Protein AF-A0A371P7P2-F1 (afdb_monomer_lite)

Secondary structure (DSSP, 8-state):
-HHHHHHHHHHSSHHHHHHHHHHHHHHHHHHHHHHHHHHHHSS---HHHHHHHHHHHHHHHHHHHHHHHHTSHHHHHHSHHHHHHHHHHHHHHHHH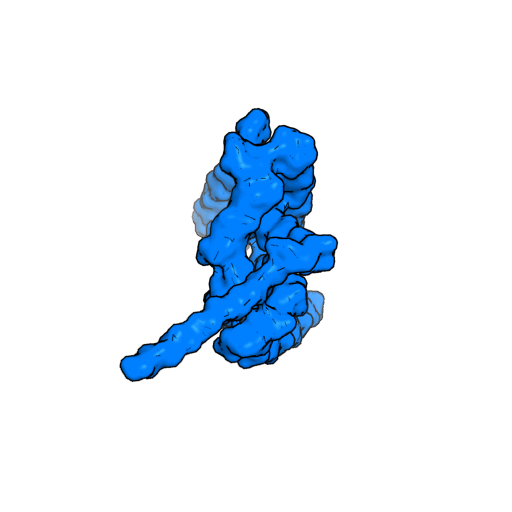HHHHHHHHHHTTS-HHHHHHHHHHHHHHHHHHHHHHHHHHHHHHTTTTSTTS--TT--TT-THHHHHHHHHHHHHHHHHHHHHHTTS---HHHHHHHHHHHHHHHHHHHHHHHHHHHHH-GGGSPPPPP-----

Radius of gyration: 20.08 Å; chains: 1; bounding box: 63×40×50 Å

Foldseek 3Di:
DVLLLVVCVVQVQLVNLLVLLVVLLVLLCVLLVVLQVLQVVDPDHDVVLNVVSVVSVVVSVVSVVVSVQSVDVVSSLVPVLVSLVSSLVSLVSSLCSLLSVQCSVPVPADPVSVVVSVVLSVVLVVLLVVLLVQLVVCVVVVLCPPPHVHSLDCPPVPVNVVVLVVVLVVVVVVQVVCVVVVSDHCVSVSVSSSVSNVSSSCSNSSVVLSVCVVPDVVSRDDDPPPPPPD

Sequence (230 aa):
MQKIKDLGWARLSPDGMSAFLIVAFIYSSFMNLIPFFSDRSHEVQIVWISVIINIFFGLWVIQGAFVLFFLSLNRAFHYQRLQAVVTNFVFIKLTLDGYLLYLVDVKEKRSVLLLLGLASLVLGIVYLLWSLRRAQINIAKGEARREGRGILYAGNFKMWIIIPVLFIITLFITAIICTFTGVGNIWLLLLIAPLQWILGYVYPEYYFFAYCKWMNPSFIYERPKVKKKG

Structure (mmCIF, N/CA/C/O backbone):
data_AF-A0A371P7P2-F1
#
_entry.id   AF-A0A371P7P2-F1
#
loop_
_atom_site.group_PDB
_atom_site.id
_atom_site.type_symbol
_atom_site.label_atom_id
_atom_site.label_alt_id
_atom_site.label_comp_id
_atom_site.label_asym_id
_atom_site.label_entity_id
_atom_site.label_seq_id
_atom_site.pdbx_PDB_ins_code
_atom_site.Cartn_x
_atom_site.Cartn_y
_atom_site.Cartn_z
_atom_site.occupancy
_atom_site.B_iso_or_equiv
_atom_site.auth_seq_id
_atom_site.auth_comp_id
_atom_site.auth_asym_id
_atom_site.auth_atom_id
_atom_site.pdbx_PDB_model_num
ATOM 1 N N . MET A 1 1 ? -8.721 10.258 22.037 1.00 57.56 1 MET A N 1
ATOM 2 C CA . MET A 1 1 ? -9.104 9.007 21.348 1.00 57.56 1 MET A CA 1
ATOM 3 C C . MET A 1 1 ? -10.564 8.976 20.889 1.00 57.56 1 MET A C 1
ATOM 5 O O . MET A 1 1 ? -10.856 8.226 19.972 1.00 57.56 1 MET A O 1
ATOM 9 N N . GLN A 1 2 ? -11.479 9.781 21.447 1.00 57.72 2 GLN A N 1
ATOM 10 C CA . GLN A 1 2 ? -12.887 9.790 21.013 1.00 57.72 2 GLN A CA 1
ATOM 11 C C . GLN A 1 2 ? -13.090 10.143 19.533 1.00 57.72 2 GLN A C 1
ATOM 13 O O . GLN A 1 2 ? -13.879 9.484 18.884 1.00 57.72 2 GLN A O 1
ATOM 18 N N . LYS A 1 3 ? -12.310 11.064 18.951 1.00 59.44 3 LYS A N 1
ATOM 19 C CA . LYS A 1 3 ? -12.427 11.387 17.517 1.00 59.44 3 LYS A CA 1
ATOM 20 C C . LYS A 1 3 ? -12.011 10.223 16.606 1.00 59.44 3 LYS A C 1
ATOM 22 O O . LYS A 1 3 ? -12.603 10.031 15.556 1.00 59.44 3 LYS A O 1
ATOM 27 N N . ILE A 1 4 ? -11.035 9.411 17.036 1.00 58.16 4 ILE A N 1
ATOM 28 C CA . ILE A 1 4 ? -10.663 8.144 16.373 1.00 58.16 4 ILE A CA 1
ATOM 29 C C . ILE A 1 4 ? -11.799 7.135 16.503 1.00 58.16 4 ILE A C 1
ATOM 31 O O . ILE A 1 4 ? -12.052 6.377 15.578 1.00 58.16 4 ILE A O 1
ATOM 35 N N . LYS A 1 5 ? -12.478 7.116 17.655 1.00 58.00 5 LYS A N 1
ATOM 36 C CA . LYS A 1 5 ? -13.670 6.296 17.845 1.00 58.00 5 LYS A CA 1
ATOM 37 C C . LYS A 1 5 ? -14.761 6.754 16.876 1.00 58.00 5 LYS A C 1
ATOM 39 O O . LYS A 1 5 ? -15.218 5.928 16.113 1.00 58.00 5 LYS A O 1
ATOM 44 N N . ASP A 1 6 ? -15.068 8.042 16.784 1.00 63.56 6 ASP A N 1
ATOM 45 C CA . ASP A 1 6 ? -16.107 8.573 15.889 1.00 63.56 6 ASP A CA 1
ATOM 46 C C . ASP A 1 6 ? -15.781 8.348 14.391 1.00 63.56 6 ASP A C 1
ATOM 48 O O . ASP A 1 6 ? -16.618 7.863 13.631 1.00 63.56 6 ASP A O 1
ATOM 52 N N . LEU A 1 7 ? -14.538 8.608 13.960 1.00 60.41 7 LEU A N 1
ATOM 53 C CA . LEU A 1 7 ? -14.055 8.287 12.602 1.00 60.41 7 LEU A CA 1
ATOM 54 C C . LEU A 1 7 ? -14.033 6.780 12.342 1.00 60.41 7 LEU A C 1
ATOM 56 O O . LEU A 1 7 ? -14.433 6.311 11.275 1.00 60.41 7 LEU A O 1
ATOM 60 N N . GLY A 1 8 ? -13.583 6.016 13.332 1.00 58.19 8 GLY A N 1
ATOM 61 C CA . GLY A 1 8 ? -13.566 4.567 13.294 1.00 58.19 8 GLY A CA 1
ATOM 62 C C . GLY A 1 8 ? -14.970 3.979 13.234 1.00 58.19 8 GLY A C 1
ATOM 63 O O . GLY A 1 8 ? -15.148 2.948 12.600 1.00 58.19 8 GLY A O 1
ATOM 64 N N . TRP A 1 9 ? -15.966 4.640 13.825 1.00 59.62 9 TRP A N 1
ATOM 65 C CA . TRP A 1 9 ? -17.374 4.249 13.767 1.00 59.62 9 TRP A CA 1
ATOM 66 C C . TRP A 1 9 ? -17.945 4.430 12.361 1.00 59.62 9 TRP A C 1
ATOM 68 O O . TRP A 1 9 ? -18.740 3.603 11.925 1.00 59.62 9 TRP A O 1
ATOM 78 N N . ALA A 1 10 ? -17.502 5.458 11.633 1.00 65.94 10 ALA A N 1
ATOM 79 C CA . ALA A 1 10 ? -17.953 5.718 10.270 1.00 65.94 10 ALA A CA 1
ATOM 80 C C . ALA A 1 10 ? -17.220 4.878 9.208 1.00 65.94 10 ALA A C 1
ATOM 82 O O . ALA A 1 10 ? -17.858 4.362 8.297 1.00 65.94 10 ALA A O 1
ATOM 83 N N . ARG A 1 11 ? -15.886 4.748 9.294 1.00 67.31 11 ARG A N 1
ATOM 84 C CA . ARG A 1 11 ? -15.056 4.174 8.209 1.00 67.31 11 ARG A CA 1
ATOM 85 C C . ARG A 1 11 ? -14.351 2.865 8.557 1.00 67.31 11 ARG A C 1
ATOM 87 O O . ARG A 1 11 ? -14.112 2.057 7.671 1.00 67.31 11 ARG A O 1
ATOM 94 N N . LEU A 1 12 ? -14.020 2.645 9.830 1.00 74.19 12 LEU A N 1
ATOM 95 C CA . LEU A 1 12 ? -13.273 1.463 10.297 1.00 74.19 12 LEU A CA 1
ATOM 96 C C . LEU A 1 12 ? -14.156 0.519 11.132 1.00 74.19 12 LEU A C 1
ATOM 98 O O . LEU A 1 12 ? -13.673 -0.292 11.932 1.00 74.19 12 LEU A O 1
ATOM 102 N N . SER A 1 13 ? -15.474 0.610 10.951 1.00 83.88 13 SER A N 1
ATOM 103 C CA . SER A 1 13 ? -16.413 -0.365 11.492 1.00 83.88 13 SER A CA 1
ATOM 104 C C . SER A 1 13 ? -16.082 -1.752 10.917 1.00 83.88 13 SER A C 1
ATOM 106 O O . SER A 1 13 ? -15.405 -1.848 9.891 1.00 83.88 13 SER A O 1
ATOM 108 N N . PRO A 1 14 ? -16.505 -2.855 11.558 1.00 83.94 14 PRO A N 1
ATOM 109 C CA . PRO A 1 14 ? -16.257 -4.194 11.017 1.00 83.94 14 PRO A CA 1
ATOM 110 C C . PRO A 1 14 ? -16.741 -4.350 9.567 1.00 83.94 14 PRO A C 1
ATOM 112 O O . PRO A 1 14 ? -16.080 -5.000 8.768 1.00 83.94 14 PRO A O 1
ATOM 115 N N . ASP A 1 15 ? -17.838 -3.684 9.208 1.00 86.81 15 ASP A N 1
ATOM 116 C CA . ASP A 1 15 ? -18.338 -3.627 7.834 1.00 86.81 15 ASP A CA 1
ATOM 117 C C . ASP A 1 15 ? -17.421 -2.801 6.911 1.00 86.81 15 ASP A C 1
ATOM 119 O O . ASP A 1 15 ? -16.965 -3.287 5.878 1.00 86.81 15 ASP A O 1
ATOM 123 N N . GLY A 1 16 ? -17.029 -1.592 7.333 1.00 88.00 16 GLY A N 1
ATOM 124 C CA . GLY A 1 16 ? -16.112 -0.739 6.569 1.00 88.00 16 GLY A CA 1
ATOM 125 C C . GLY A 1 16 ? -14.736 -1.374 6.331 1.00 88.00 16 GLY A C 1
ATOM 126 O O . GLY A 1 16 ? -14.185 -1.273 5.236 1.00 88.00 16 GLY A O 1
ATOM 127 N N . MET A 1 17 ? -14.199 -2.104 7.314 1.00 90.69 17 MET A N 1
ATOM 128 C CA . MET A 1 17 ? -12.959 -2.872 7.148 1.00 90.69 17 MET A CA 1
ATOM 129 C C . MET A 1 17 ? -13.134 -4.041 6.171 1.00 90.69 17 MET A C 1
ATOM 131 O O . MET A 1 17 ? -12.238 -4.288 5.369 1.00 90.69 17 MET A O 1
ATOM 135 N N . SER A 1 18 ? -14.274 -4.743 6.188 1.00 92.81 18 SER A N 1
ATOM 136 C CA . SER A 1 18 ? -14.570 -5.780 5.188 1.00 92.81 18 SER A CA 1
ATOM 137 C C . SER A 1 18 ? -14.654 -5.183 3.784 1.00 92.81 18 SER A C 1
ATOM 139 O O . SER A 1 18 ? -14.047 -5.719 2.860 1.00 92.81 18 SER A O 1
ATOM 141 N N . ALA A 1 19 ? -15.331 -4.043 3.629 1.00 92.38 19 ALA A N 1
ATOM 142 C CA . ALA A 1 19 ? -15.405 -3.327 2.360 1.00 92.38 19 ALA A CA 1
ATOM 143 C C . ALA A 1 19 ? -14.013 -2.902 1.862 1.00 92.38 19 ALA A C 1
ATOM 145 O O . ALA A 1 19 ? -13.676 -3.135 0.702 1.00 92.38 19 ALA A O 1
ATOM 146 N N . PHE A 1 20 ? -13.168 -2.360 2.747 1.00 93.69 20 PHE A N 1
ATOM 147 C CA . PHE A 1 20 ? -11.778 -2.038 2.419 1.00 93.69 20 PHE A CA 1
ATOM 148 C C . PHE A 1 20 ? -10.998 -3.274 1.957 1.00 93.69 20 PHE A C 1
ATOM 150 O O . PHE A 1 20 ? -10.316 -3.202 0.939 1.00 93.69 20 PHE A O 1
ATOM 157 N N . LEU A 1 21 ? -11.114 -4.411 2.655 1.00 95.38 21 LEU A N 1
ATOM 158 C CA . LEU A 1 21 ? -10.439 -5.655 2.267 1.00 95.38 21 LEU A CA 1
ATOM 159 C C . LEU A 1 21 ? -10.848 -6.115 0.860 1.00 95.38 21 LEU A C 1
ATOM 161 O O . LEU A 1 21 ? -9.984 -6.545 0.097 1.00 95.38 21 LEU A O 1
ATOM 165 N N . ILE A 1 22 ? -12.128 -5.987 0.499 1.00 96.31 22 ILE A N 1
ATOM 166 C CA . ILE A 1 22 ? -12.637 -6.323 -0.841 1.00 96.31 22 ILE A CA 1
ATOM 167 C C . ILE A 1 22 ? -12.032 -5.395 -1.899 1.00 96.31 22 ILE A C 1
ATOM 169 O O . ILE A 1 22 ? -11.484 -5.869 -2.892 1.00 96.31 22 ILE A O 1
ATOM 173 N N . VAL A 1 23 ? -12.089 -4.077 -1.685 1.00 95.56 23 VAL A N 1
ATOM 174 C CA . VAL A 1 23 ? -11.541 -3.089 -2.634 1.00 95.56 23 VAL A CA 1
ATOM 175 C C . VAL A 1 23 ? -10.032 -3.271 -2.796 1.00 95.56 23 VAL A C 1
ATOM 177 O O . VAL A 1 23 ? -9.524 -3.308 -3.918 1.00 95.56 23 VAL A O 1
ATOM 180 N N . ALA A 1 24 ? -9.317 -3.457 -1.686 1.00 95.81 24 ALA A N 1
ATOM 181 C CA . ALA A 1 24 ? -7.890 -3.743 -1.688 1.00 95.81 24 ALA A CA 1
ATOM 182 C C . ALA A 1 24 ? -7.580 -5.049 -2.428 1.00 95.81 24 ALA A C 1
ATOM 184 O O . ALA A 1 24 ? -6.583 -5.118 -3.136 1.00 95.81 24 ALA A O 1
ATOM 185 N N . PHE A 1 25 ? -8.426 -6.076 -2.311 1.00 97.38 25 PHE A N 1
ATOM 186 C CA . PHE A 1 25 ? -8.253 -7.337 -3.032 1.00 97.38 25 PHE A CA 1
ATOM 187 C C . PHE A 1 25 ? -8.461 -7.191 -4.537 1.00 97.38 25 PHE A C 1
ATOM 189 O O . PHE A 1 25 ? -7.667 -7.733 -5.304 1.00 97.38 25 PHE A O 1
ATOM 196 N N . ILE A 1 26 ? -9.458 -6.419 -4.975 1.00 96.94 26 ILE A N 1
ATOM 197 C CA . ILE A 1 26 ? -9.664 -6.122 -6.401 1.00 96.94 26 ILE A CA 1
ATOM 198 C C . ILE A 1 26 ? -8.430 -5.419 -6.969 1.00 96.94 26 ILE A C 1
ATOM 200 O O . ILE A 1 26 ? -7.845 -5.908 -7.932 1.00 96.94 26 ILE A O 1
ATOM 204 N N . TYR A 1 27 ? -7.978 -4.331 -6.337 1.00 94.75 27 TYR A N 1
ATOM 205 C CA . TYR A 1 27 ? -6.762 -3.628 -6.759 1.00 94.75 27 TYR A CA 1
ATOM 206 C C . TYR A 1 27 ? -5.542 -4.562 -6.771 1.00 94.75 27 TYR A C 1
ATOM 208 O O . TYR A 1 27 ? -4.808 -4.634 -7.757 1.00 94.75 27 TYR A O 1
ATOM 216 N N . SER A 1 28 ? -5.353 -5.323 -5.691 1.00 96.31 28 SER A N 1
ATOM 217 C CA . SER A 1 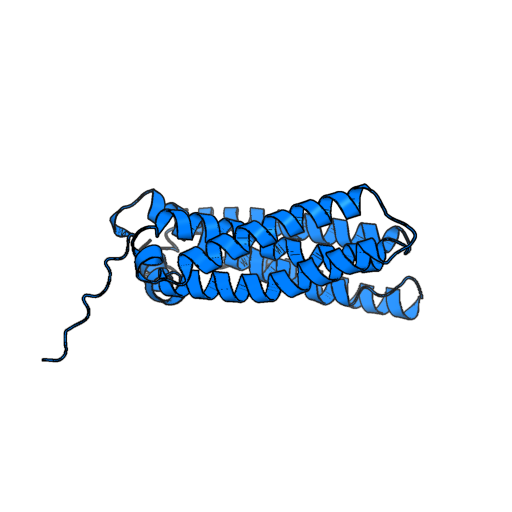28 ? -4.232 -6.249 -5.536 1.00 96.31 28 SER A CA 1
ATOM 218 C C . SER A 1 28 ? -4.243 -7.354 -6.593 1.00 96.31 28 SER A C 1
ATOM 220 O O . SER A 1 28 ? -3.177 -7.771 -7.035 1.00 96.31 28 SER A O 1
ATOM 222 N N . SER A 1 29 ? -5.421 -7.777 -7.061 1.00 96.25 29 SER A N 1
ATOM 223 C CA . SER A 1 29 ? -5.559 -8.773 -8.127 1.00 96.25 29 SER A CA 1
ATOM 224 C C . SER A 1 29 ? -4.938 -8.283 -9.431 1.00 96.25 29 SER A C 1
ATOM 226 O O . SER A 1 29 ? -4.136 -9.003 -10.017 1.00 96.25 29 SER A O 1
ATOM 228 N N . PHE A 1 30 ? -5.204 -7.042 -9.850 1.00 94.25 30 PHE A N 1
ATOM 229 C CA . PHE A 1 30 ? -4.550 -6.472 -11.036 1.00 94.25 30 PHE A CA 1
ATOM 230 C C . PHE A 1 30 ? -3.032 -6.383 -10.854 1.00 94.25 30 PHE A C 1
ATOM 232 O O . PHE A 1 30 ? -2.271 -6.804 -11.724 1.00 94.25 30 PHE A O 1
ATOM 239 N N . MET A 1 31 ? -2.595 -5.897 -9.693 1.00 95.12 31 MET A N 1
ATOM 240 C CA . MET A 1 31 ? -1.179 -5.653 -9.412 1.00 95.12 31 MET A CA 1
ATOM 241 C C . MET A 1 31 ? -0.362 -6.920 -9.131 1.00 95.12 31 MET A C 1
ATOM 243 O O . MET A 1 31 ? 0.859 -6.854 -9.151 1.00 95.12 31 MET A O 1
ATOM 247 N N . ASN A 1 32 ? -0.997 -8.069 -8.882 1.00 95.56 32 ASN A N 1
ATOM 248 C CA . ASN A 1 32 ? -0.307 -9.343 -8.649 1.00 95.56 32 ASN A CA 1
ATOM 249 C C . ASN A 1 32 ? -0.461 -10.315 -9.823 1.00 95.56 32 ASN A C 1
ATOM 251 O O . ASN A 1 32 ? 0.517 -10.955 -10.198 1.00 95.56 32 ASN A O 1
ATOM 255 N N . LEU A 1 33 ? -1.646 -10.412 -10.439 1.00 95.88 33 LEU A N 1
ATOM 256 C CA . LEU A 1 33 ? -1.874 -11.343 -11.549 1.00 95.88 33 LEU A CA 1
ATOM 257 C C . LEU A 1 33 ? -1.089 -10.940 -12.795 1.00 95.88 33 LEU A C 1
ATOM 259 O O . LEU A 1 33 ? -0.434 -11.793 -13.391 1.00 95.88 33 LEU A O 1
ATOM 263 N N . ILE A 1 34 ? -1.109 -9.654 -13.167 1.00 94.56 34 ILE A N 1
ATOM 264 C CA . ILE A 1 34 ? -0.403 -9.184 -14.367 1.00 94.56 34 ILE A CA 1
ATOM 265 C C . ILE A 1 34 ? 1.104 -9.464 -14.241 1.00 94.56 34 ILE A C 1
ATOM 267 O O . ILE A 1 34 ? 1.638 -10.138 -15.123 1.00 94.56 34 ILE A O 1
ATOM 271 N N . PRO A 1 35 ? 1.797 -9.073 -13.149 1.00 93.88 35 PRO A N 1
ATOM 272 C CA . PRO A 1 35 ? 3.221 -9.382 -13.002 1.00 93.88 35 PRO A CA 1
ATOM 273 C C . PRO A 1 35 ? 3.507 -10.882 -12.911 1.00 93.88 35 PRO A C 1
ATOM 275 O O . PRO A 1 35 ? 4.496 -11.340 -13.471 1.00 93.88 35 PRO A O 1
ATOM 278 N N . PHE A 1 36 ? 2.643 -11.663 -12.256 1.00 94.69 36 PHE A N 1
ATOM 279 C CA . PHE A 1 36 ? 2.827 -13.108 -12.096 1.00 94.69 36 PHE A CA 1
ATOM 280 C C . PHE A 1 36 ? 2.785 -13.879 -13.418 1.00 94.69 36 PHE A C 1
ATOM 282 O O . PHE A 1 36 ? 3.605 -14.779 -13.630 1.00 94.69 36 PHE A O 1
ATOM 289 N N . PHE A 1 37 ? 1.838 -13.546 -14.299 1.00 94.19 37 PHE A N 1
ATOM 290 C CA . PHE A 1 37 ? 1.755 -14.156 -15.626 1.00 94.19 37 PHE A CA 1
ATOM 291 C C . PHE A 1 37 ? 2.801 -13.580 -16.576 1.00 94.19 37 PHE A C 1
ATOM 293 O O . PHE A 1 37 ? 3.440 -14.345 -17.295 1.00 94.19 37 PHE A O 1
ATOM 300 N N . SER A 1 38 ? 3.029 -12.265 -16.523 1.00 91.00 38 SER A N 1
ATOM 301 C CA . SER A 1 38 ? 4.052 -11.607 -17.334 1.00 91.00 38 SER A CA 1
ATOM 302 C C . SER A 1 38 ? 5.441 -12.163 -17.030 1.00 91.00 38 SER A C 1
ATOM 304 O O . SER A 1 38 ? 6.190 -12.460 -17.947 1.00 91.00 38 SER A O 1
ATOM 306 N N . ASP A 1 39 ? 5.811 -12.386 -15.769 1.00 90.44 39 ASP A N 1
ATOM 307 C CA . ASP A 1 39 ? 7.142 -12.914 -15.451 1.00 90.44 39 ASP A CA 1
ATOM 308 C C . ASP A 1 39 ? 7.392 -14.320 -16.025 1.00 90.44 39 ASP A C 1
ATOM 310 O O . ASP A 1 39 ? 8.501 -14.622 -16.457 1.00 90.44 39 ASP A O 1
ATOM 314 N N . ARG A 1 40 ? 6.346 -15.153 -16.109 1.00 88.50 40 ARG A N 1
ATOM 315 C CA . ARG A 1 40 ? 6.419 -16.514 -16.669 1.00 88.50 40 ARG A CA 1
ATOM 316 C C . ARG A 1 40 ? 6.424 -16.563 -18.190 1.00 88.50 40 ARG A C 1
ATOM 318 O O . ARG A 1 40 ? 6.873 -17.560 -18.741 1.00 88.50 40 ARG A O 1
ATOM 325 N N . SER A 1 41 ? 5.899 -15.536 -18.853 1.00 86.56 41 SER A N 1
ATOM 326 C CA . SER A 1 41 ? 5.853 -15.483 -20.315 1.00 86.56 41 SER A CA 1
ATOM 327 C C . SER A 1 41 ? 7.143 -14.955 -20.946 1.00 86.56 41 SER A C 1
ATOM 329 O O . SER A 1 41 ? 7.281 -15.038 -22.160 1.00 86.56 41 SER A O 1
ATOM 331 N N . HIS A 1 42 ? 8.058 -14.381 -20.158 1.00 78.62 42 HIS A N 1
ATOM 332 C CA . HIS A 1 42 ? 9.336 -13.871 -20.660 1.00 78.62 42 HIS A CA 1
ATOM 333 C C . HIS A 1 42 ? 10.403 -14.969 -20.667 1.00 78.62 42 HIS A C 1
ATOM 335 O O . HIS A 1 42 ? 10.479 -15.780 -19.743 1.00 78.62 42 HIS A O 1
ATOM 341 N N . GLU A 1 43 ? 11.264 -14.945 -21.684 1.00 72.50 43 GLU A N 1
ATOM 342 C CA . GLU A 1 43 ? 12.387 -15.881 -21.824 1.00 72.50 43 GLU A CA 1
ATOM 343 C C . GLU A 1 43 ? 13.475 -15.647 -20.764 1.00 72.50 43 GLU A C 1
ATOM 345 O O . GLU A 1 43 ? 14.134 -16.592 -20.329 1.00 72.50 43 GLU A O 1
ATOM 350 N N . VAL A 1 44 ? 13.639 -14.399 -20.304 1.00 74.19 44 VAL A N 1
ATOM 351 C CA . VAL A 1 44 ? 14.620 -14.025 -19.281 1.00 74.19 44 VAL A CA 1
ATOM 352 C C . VAL A 1 44 ? 13.924 -13.764 -17.943 1.00 74.19 44 VAL A C 1
ATOM 354 O O . VAL A 1 44 ? 13.113 -12.846 -17.773 1.00 74.19 44 VAL A O 1
ATOM 357 N N . GLN A 1 45 ? 14.279 -14.577 -16.948 1.00 82.19 45 GLN A N 1
ATOM 358 C CA . GLN A 1 45 ? 13.812 -14.435 -15.572 1.00 82.19 45 GLN A CA 1
ATOM 359 C C . GLN A 1 45 ? 14.932 -13.892 -14.691 1.00 82.19 45 GLN A C 1
ATOM 361 O O . GLN A 1 45 ? 15.995 -14.496 -14.543 1.00 82.19 45 GLN A O 1
ATOM 366 N N . ILE A 1 46 ? 14.677 -12.744 -14.065 1.00 88.81 46 ILE A N 1
ATOM 367 C CA . ILE A 1 46 ? 15.566 -12.207 -13.041 1.00 88.81 46 ILE A CA 1
ATOM 368 C C . ILE A 1 46 ? 15.153 -12.824 -11.709 1.00 88.81 46 ILE A C 1
ATOM 370 O O . ILE A 1 46 ? 14.147 -12.427 -11.124 1.00 88.81 46 ILE A O 1
ATOM 374 N N . VAL A 1 47 ? 15.958 -13.774 -11.223 1.00 91.44 47 VAL A N 1
ATOM 375 C CA . VAL A 1 47 ? 15.641 -14.651 -10.078 1.00 91.44 47 VAL A CA 1
ATOM 376 C C . VAL A 1 47 ? 15.053 -13.894 -8.885 1.00 91.44 47 VAL A C 1
ATOM 378 O O . VAL A 1 47 ? 14.022 -14.293 -8.347 1.00 91.44 47 VAL A O 1
ATOM 381 N N . TRP A 1 48 ? 15.668 -12.782 -8.471 1.00 92.12 48 TRP A N 1
ATOM 382 C CA . TRP A 1 48 ? 15.204 -12.040 -7.297 1.00 92.12 48 TRP A CA 1
ATOM 383 C C . TRP A 1 48 ? 13.840 -11.359 -7.518 1.00 92.12 48 TRP A C 1
ATOM 385 O O . TRP A 1 48 ? 13.039 -11.304 -6.586 1.00 92.12 48 TRP A O 1
ATOM 395 N N . ILE A 1 49 ? 13.535 -10.902 -8.740 1.00 92.44 49 ILE A N 1
ATOM 396 C CA . ILE A 1 49 ? 12.223 -10.332 -9.094 1.00 92.44 49 ILE A CA 1
ATOM 397 C C . ILE A 1 49 ? 11.166 -11.439 -9.069 1.00 92.44 49 ILE A C 1
ATOM 399 O O . ILE A 1 49 ? 10.128 -11.278 -8.425 1.00 92.44 49 ILE A O 1
ATOM 403 N N . SER A 1 50 ? 11.457 -12.589 -9.682 1.00 93.56 50 SER A N 1
ATOM 404 C CA . SER A 1 50 ? 10.557 -13.748 -9.708 1.00 93.56 50 SER A CA 1
ATOM 405 C C . SER A 1 50 ? 10.233 -14.266 -8.302 1.00 93.56 50 SER A C 1
ATOM 407 O O . SER A 1 50 ? 9.082 -14.594 -8.001 1.00 93.56 50 SER A O 1
ATOM 409 N N . VAL A 1 51 ? 11.218 -14.293 -7.395 1.00 95.44 51 VAL A N 1
ATOM 410 C CA . VAL A 1 51 ?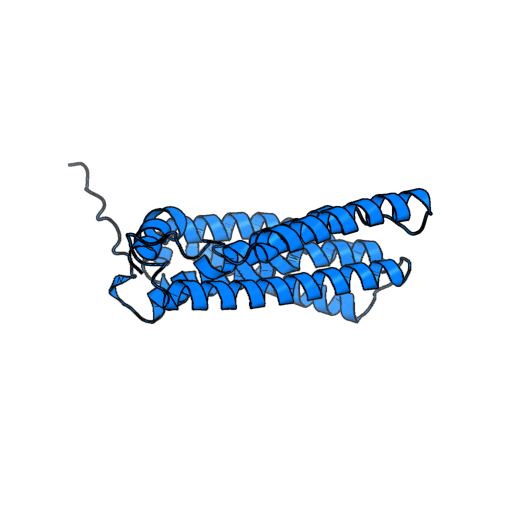 11.005 -14.658 -5.983 1.00 95.44 51 VAL A CA 1
ATOM 411 C C . VAL A 1 51 ? 10.051 -13.678 -5.298 1.00 95.44 51 VAL A C 1
ATOM 413 O O . VAL A 1 51 ? 9.093 -14.116 -4.660 1.00 95.44 51 VAL A O 1
ATOM 416 N N . ILE A 1 52 ? 10.263 -12.367 -5.455 1.00 94.88 52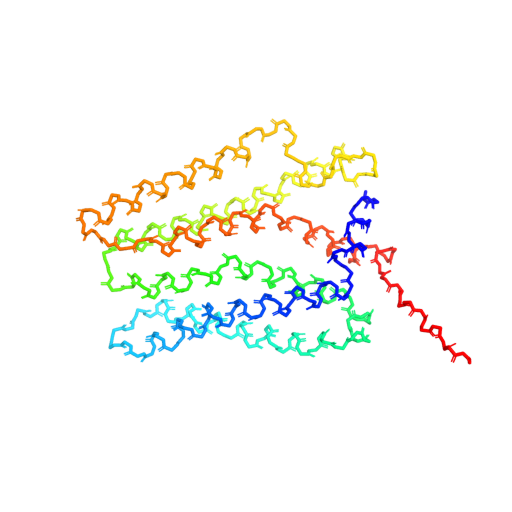 ILE A N 1
ATOM 417 C CA . ILE A 1 52 ? 9.384 -11.344 -4.866 1.00 94.88 52 ILE A CA 1
ATOM 418 C C . ILE A 1 52 ? 7.954 -11.489 -5.396 1.00 94.88 52 ILE A C 1
ATOM 420 O O . ILE A 1 52 ? 7.012 -11.492 -4.605 1.00 94.88 52 ILE A O 1
ATOM 424 N N . ILE A 1 53 ? 7.781 -11.669 -6.707 1.00 95.31 53 ILE A N 1
ATOM 425 C CA . ILE A 1 53 ? 6.464 -11.859 -7.331 1.00 95.31 53 ILE A CA 1
ATOM 426 C C . ILE A 1 53 ? 5.751 -13.082 -6.749 1.00 95.31 53 ILE A C 1
ATOM 428 O O . ILE A 1 53 ? 4.578 -12.991 -6.397 1.00 95.31 53 ILE A O 1
ATOM 432 N N . ASN A 1 54 ? 6.444 -14.213 -6.591 1.00 95.94 54 ASN A N 1
ATOM 433 C CA . ASN A 1 54 ? 5.847 -15.420 -6.015 1.00 95.94 54 ASN A CA 1
ATOM 434 C C . ASN A 1 54 ? 5.455 -15.233 -4.540 1.00 95.94 54 ASN A C 1
ATOM 436 O O . ASN A 1 54 ? 4.386 -15.691 -4.134 1.00 95.94 54 ASN A O 1
ATOM 440 N N . ILE A 1 55 ? 6.271 -14.527 -3.746 1.00 97.12 55 ILE A N 1
ATOM 441 C CA . ILE A 1 55 ? 5.927 -14.179 -2.358 1.00 97.12 55 ILE A CA 1
ATOM 442 C C . ILE A 1 55 ? 4.653 -13.332 -2.332 1.00 97.12 55 ILE A C 1
ATOM 444 O O . ILE A 1 55 ? 3.709 -13.649 -1.610 1.00 97.12 55 ILE A O 1
ATOM 448 N N . PHE A 1 56 ? 4.599 -12.276 -3.141 1.00 97.12 56 PHE A N 1
ATOM 449 C CA . PHE A 1 56 ? 3.456 -11.369 -3.197 1.00 97.12 56 PHE A CA 1
ATOM 450 C C . PHE A 1 56 ? 2.183 -12.044 -3.715 1.00 97.12 56 PHE A C 1
ATOM 452 O O . PHE A 1 56 ? 1.104 -11.814 -3.164 1.00 97.12 56 PHE A O 1
ATOM 459 N N . PHE A 1 57 ? 2.315 -12.949 -4.683 1.00 96.56 57 PHE A N 1
ATOM 460 C CA . PHE A 1 57 ? 1.224 -13.799 -5.141 1.00 96.56 57 PHE A CA 1
ATOM 461 C C . PHE A 1 57 ? 0.716 -14.721 -4.022 1.00 96.56 57 PHE A C 1
ATOM 463 O O . PHE A 1 57 ? -0.488 -14.798 -3.789 1.00 96.56 57 PHE A O 1
ATOM 470 N N . GLY A 1 58 ? 1.612 -15.353 -3.255 1.00 97.50 58 GLY A N 1
ATOM 471 C CA . GLY A 1 58 ? 1.236 -16.133 -2.071 1.00 97.50 58 GLY A CA 1
ATOM 472 C C . GLY A 1 58 ? 0.495 -15.291 -1.025 1.00 97.50 58 GLY A C 1
ATOM 473 O O . GLY A 1 58 ? -0.549 -15.700 -0.514 1.00 97.50 58 GLY A O 1
ATOM 474 N N . LEU A 1 59 ? 0.971 -14.070 -0.763 1.00 97.44 59 LEU A N 1
ATOM 475 C CA . LEU A 1 59 ? 0.286 -13.115 0.113 1.00 97.44 59 LEU A CA 1
ATOM 476 C C . LEU A 1 59 ? -1.083 -12.690 -0.435 1.00 97.44 59 LEU A C 1
ATOM 478 O O . LEU A 1 59 ? -2.008 -12.488 0.350 1.00 97.44 59 LEU A O 1
ATOM 482 N N . TRP A 1 60 ? -1.237 -12.561 -1.754 1.00 97.62 60 TRP A N 1
ATOM 483 C CA . TRP A 1 60 ? -2.521 -12.281 -2.402 1.00 97.62 60 TRP A CA 1
ATOM 484 C C . TRP A 1 60 ? -3.516 -13.438 -2.221 1.00 97.62 60 TRP A C 1
ATOM 486 O O . TRP A 1 60 ? -4.673 -13.187 -1.883 1.00 97.62 60 TRP A O 1
ATOM 496 N N . VAL A 1 61 ? -3.074 -14.697 -2.332 1.00 97.81 61 VAL A N 1
ATOM 497 C CA . VAL A 1 61 ? -3.918 -15.875 -2.039 1.00 97.81 61 VAL A CA 1
ATOM 498 C C . VAL A 1 61 ? -4.388 -15.859 -0.581 1.00 97.81 61 VAL A C 1
ATOM 500 O O . VAL A 1 61 ? -5.578 -16.024 -0.307 1.00 97.81 61 VAL A O 1
ATOM 503 N N . ILE A 1 62 ? -3.476 -15.591 0.360 1.00 97.62 62 ILE A N 1
ATOM 504 C CA . ILE A 1 62 ? -3.806 -15.472 1.790 1.00 97.62 62 ILE A CA 1
ATOM 505 C C . ILE A 1 62 ? -4.797 -14.323 2.028 1.00 97.62 62 ILE A C 1
ATOM 507 O O . ILE A 1 62 ? -5.781 -14.487 2.752 1.00 97.62 62 ILE A O 1
ATOM 511 N N . GLN A 1 63 ? -4.583 -13.167 1.393 1.00 97.56 63 GLN A N 1
ATOM 512 C CA . GLN A 1 63 ? -5.509 -12.036 1.446 1.00 97.56 63 GLN A CA 1
ATOM 513 C C . GLN A 1 63 ? -6.899 -12.428 0.930 1.00 97.56 63 GLN A C 1
ATOM 515 O O . GLN A 1 63 ? -7.891 -12.104 1.581 1.00 97.56 63 GLN A O 1
ATOM 520 N N . GLY A 1 64 ? -6.986 -13.160 -0.184 1.00 97.44 64 GLY A N 1
ATOM 521 C CA . GLY A 1 64 ? -8.247 -13.667 -0.731 1.00 97.44 64 GLY A CA 1
ATOM 522 C C . GLY A 1 64 ? -8.997 -14.567 0.253 1.00 97.44 64 GLY A C 1
ATOM 523 O O . GLY A 1 64 ? -10.196 -14.385 0.466 1.00 97.44 64 GLY A O 1
ATOM 524 N N . ALA A 1 65 ? -8.291 -15.470 0.939 1.00 97.56 65 ALA A N 1
ATOM 525 C CA . ALA A 1 65 ? -8.888 -16.310 1.979 1.00 97.56 65 ALA A CA 1
ATOM 526 C C . ALA A 1 65 ? -9.487 -15.473 3.126 1.00 97.56 65 ALA A C 1
ATOM 528 O O . ALA A 1 65 ? -10.614 -15.726 3.561 1.00 97.56 65 ALA A O 1
ATOM 529 N N . PHE A 1 66 ? -8.784 -14.430 3.581 1.00 97.56 66 PHE A N 1
ATOM 530 C CA . PHE A 1 66 ? -9.309 -13.525 4.606 1.00 97.56 66 PHE A CA 1
ATOM 531 C C . PHE A 1 66 ? -10.489 -12.682 4.122 1.00 97.56 66 PHE A C 1
ATOM 533 O O . PHE A 1 66 ? -11.430 -12.474 4.887 1.00 97.56 66 PHE A O 1
ATOM 540 N N . VAL A 1 67 ? -10.478 -12.218 2.873 1.00 96.50 67 VAL A N 1
ATOM 541 C CA . VAL A 1 67 ? -11.613 -11.494 2.279 1.00 96.50 67 VAL A CA 1
ATOM 542 C C . VAL A 1 67 ? -12.855 -12.379 2.312 1.00 96.50 67 VAL A C 1
ATOM 544 O O . VAL A 1 67 ? -13.878 -11.975 2.863 1.00 96.50 67 VAL A O 1
ATOM 547 N N . LEU A 1 68 ? -12.750 -13.622 1.831 1.00 96.44 68 LEU A N 1
ATOM 548 C CA . LEU A 1 68 ? -13.852 -14.590 1.865 1.00 96.44 68 LEU A CA 1
ATOM 549 C C . LEU A 1 68 ? -14.321 -14.886 3.296 1.00 96.44 68 LEU A C 1
ATOM 551 O O . LEU A 1 68 ? -15.522 -14.989 3.568 1.00 96.44 68 LEU A O 1
ATOM 555 N N . PHE A 1 69 ? -13.387 -14.977 4.244 1.00 95.62 69 PHE A N 1
ATOM 556 C CA . PHE A 1 69 ? -13.712 -15.148 5.655 1.00 95.62 69 PHE A CA 1
ATOM 557 C C . PHE A 1 69 ? -14.514 -13.953 6.203 1.00 95.62 69 PHE A C 1
ATOM 559 O O . PHE A 1 69 ? -15.572 -14.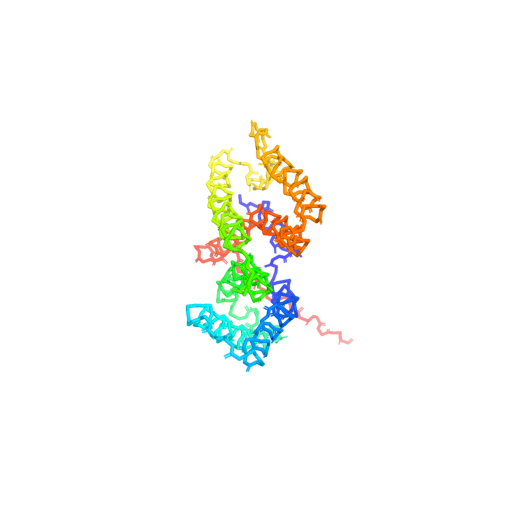147 6.809 1.00 95.62 69 PHE A O 1
ATOM 566 N N . PHE A 1 70 ? -14.092 -12.718 5.932 1.00 95.44 70 PHE A N 1
ATOM 567 C CA . PHE A 1 70 ? -14.711 -11.500 6.468 1.00 95.44 70 PHE A CA 1
ATOM 568 C C . PHE A 1 70 ? -15.899 -10.950 5.662 1.00 95.44 70 PHE A C 1
ATOM 570 O O . PHE A 1 70 ? -16.531 -9.996 6.116 1.00 95.44 70 PHE A O 1
ATOM 577 N N . LEU A 1 71 ? -16.281 -11.576 4.541 1.00 92.50 71 LEU A N 1
ATOM 578 C CA . LEU A 1 71 ? -17.542 -11.275 3.839 1.00 92.50 71 LEU A CA 1
ATOM 579 C C . LEU A 1 71 ? -18.778 -11.482 4.728 1.00 92.50 71 LEU A C 1
ATOM 581 O O . LEU A 1 71 ? -19.784 -10.793 4.587 1.00 92.50 71 LEU A O 1
ATOM 585 N N . SER A 1 72 ? -18.718 -12.432 5.665 1.00 92.44 72 SER A N 1
ATOM 586 C CA . SER A 1 72 ? -19.804 -12.631 6.622 1.00 92.44 72 SER A CA 1
ATOM 587 C C . SER A 1 72 ? -19.721 -11.594 7.738 1.00 92.44 72 SER A C 1
ATOM 589 O O . SER A 1 72 ? -18.813 -11.653 8.570 1.00 92.44 72 SER A O 1
ATOM 591 N N . LEU A 1 73 ? -20.726 -10.716 7.830 1.00 87.06 73 LEU A N 1
ATOM 592 C CA . LEU A 1 73 ? -20.850 -9.747 8.927 1.00 87.06 73 LEU A CA 1
ATOM 593 C C . LEU A 1 73 ? -20.779 -10.419 10.306 1.00 87.06 73 LEU A C 1
ATOM 595 O O . LEU A 1 73 ? -20.163 -9.883 11.220 1.00 87.06 73 LEU A O 1
ATOM 599 N N . ASN A 1 74 ? -21.340 -11.622 10.465 1.00 88.94 74 ASN A N 1
ATOM 600 C CA . ASN A 1 74 ? -21.259 -12.357 11.731 1.00 88.94 74 ASN A CA 1
ATOM 601 C C . ASN A 1 74 ? -19.800 -12.614 12.134 1.00 88.94 74 ASN A C 1
ATOM 603 O O . ASN A 1 74 ? -19.419 -12.358 13.275 1.00 88.94 74 ASN A O 1
ATOM 607 N N . ARG A 1 75 ? -18.977 -13.080 11.186 1.00 91.50 75 ARG A N 1
ATOM 608 C CA . ARG A 1 75 ? -17.554 -13.353 11.420 1.00 91.50 75 ARG A CA 1
ATOM 609 C C . ARG A 1 75 ? -16.758 -12.064 11.593 1.00 91.50 75 ARG A C 1
ATOM 611 O O . ARG A 1 75 ? -15.930 -12.006 12.494 1.00 91.50 75 ARG A O 1
ATOM 618 N N . ALA A 1 76 ? -17.047 -11.024 10.811 1.00 90.50 76 ALA A N 1
ATOM 619 C CA . ALA A 1 76 ? -16.413 -9.713 10.957 1.00 90.50 76 ALA A CA 1
ATOM 620 C C . ALA A 1 76 ? -16.634 -9.128 12.360 1.00 90.50 76 ALA A C 1
ATOM 622 O O . ALA A 1 76 ? -15.679 -8.733 13.025 1.00 90.50 76 ALA A O 1
ATOM 623 N N . PHE A 1 77 ? -17.871 -9.156 12.866 1.00 88.62 77 PHE A N 1
ATOM 624 C CA . PHE A 1 77 ? -18.185 -8.667 14.211 1.00 88.62 77 PHE A CA 1
ATOM 625 C C . PHE A 1 77 ? -17.664 -9.574 15.332 1.00 88.62 77 PHE A C 1
ATOM 627 O O . PHE A 1 77 ? -17.366 -9.063 16.409 1.00 88.62 77 PHE A O 1
ATOM 634 N N . HIS A 1 78 ? -17.528 -10.880 15.110 1.00 90.19 78 HIS A N 1
ATOM 635 C CA . HIS A 1 78 ? -16.974 -11.789 16.116 1.00 90.19 78 HIS A CA 1
ATOM 636 C C . HIS A 1 78 ? -15.439 -11.690 16.199 1.00 90.19 78 HIS A C 1
ATOM 638 O O . HIS A 1 78 ? -14.872 -11.608 17.284 1.00 90.19 78 HIS A O 1
ATOM 644 N N . TYR A 1 79 ? -14.758 -11.607 15.053 1.00 92.88 79 TYR A N 1
ATOM 645 C CA . TYR A 1 79 ? -13.295 -11.614 14.940 1.00 92.88 79 TYR A CA 1
ATOM 646 C C . TYR A 1 79 ? -12.707 -10.227 14.621 1.00 92.88 79 TYR A C 1
ATOM 648 O O . TYR A 1 79 ? -11.714 -10.110 13.903 1.00 92.88 79 TYR A O 1
ATOM 656 N N . GLN A 1 80 ? -13.276 -9.154 15.180 1.00 91.12 80 GLN A N 1
ATOM 657 C CA . GLN A 1 80 ? -12.900 -7.766 14.847 1.00 91.12 80 GLN A CA 1
ATOM 658 C C . GLN A 1 80 ? -11.425 -7.433 15.084 1.00 91.12 80 GLN A C 1
ATOM 660 O O . GLN A 1 80 ? -10.857 -6.610 14.369 1.00 91.12 80 GLN A O 1
ATOM 665 N N . ARG A 1 81 ? -10.806 -8.029 16.111 1.00 90.56 81 ARG A N 1
ATOM 666 C CA . ARG A 1 81 ? -9.382 -7.816 16.413 1.00 90.56 81 ARG A CA 1
ATOM 667 C C . ARG A 1 81 ? -8.502 -8.393 15.311 1.00 90.56 81 ARG A C 1
ATOM 669 O O . ARG A 1 81 ? -7.634 -7.693 14.802 1.00 90.56 81 ARG A O 1
ATOM 676 N N . LEU A 1 82 ? -8.782 -9.632 14.905 1.00 93.50 82 LEU A N 1
ATOM 677 C CA . LEU A 1 82 ? -8.095 -10.278 13.791 1.00 93.50 82 LEU A CA 1
ATOM 678 C C . LEU A 1 82 ? -8.320 -9.494 12.495 1.00 93.50 82 LEU A C 1
ATOM 680 O O . LEU A 1 82 ? -7.364 -9.207 11.785 1.00 93.50 82 LEU A O 1
ATOM 684 N N . GLN A 1 83 ? -9.558 -9.070 12.233 1.00 93.75 83 GLN A N 1
ATOM 685 C CA . GLN A 1 83 ? -9.886 -8.258 11.065 1.00 93.75 83 GLN A CA 1
ATOM 686 C C . GLN A 1 83 ? -9.068 -6.962 11.016 1.00 93.75 83 GLN A C 1
ATOM 688 O O . GLN A 1 83 ? -8.560 -6.603 9.958 1.00 93.75 83 GLN A O 1
ATOM 693 N N . ALA A 1 84 ? -8.894 -6.275 12.148 1.00 92.31 84 ALA A N 1
ATOM 694 C CA . ALA A 1 84 ? -8.112 -5.042 12.215 1.00 92.31 84 ALA A CA 1
ATOM 695 C C . ALA A 1 84 ? -6.614 -5.277 11.937 1.00 92.31 84 ALA A C 1
ATOM 697 O O . ALA A 1 84 ? -5.981 -4.462 11.262 1.00 92.31 84 ALA A O 1
ATOM 698 N N . VAL A 1 85 ? -6.055 -6.397 12.411 1.00 93.00 85 VAL A N 1
ATOM 699 C CA . VAL A 1 85 ? -4.668 -6.802 12.117 1.00 93.00 85 VAL A CA 1
ATOM 700 C C . VAL A 1 85 ? -4.505 -7.125 10.633 1.00 93.00 85 VAL A C 1
ATOM 702 O O . VAL A 1 85 ? -3.622 -6.574 9.980 1.00 93.00 85 VAL A O 1
ATOM 705 N N . VAL A 1 86 ? -5.398 -7.950 10.080 1.00 95.12 86 VAL A N 1
ATOM 706 C CA . VAL A 1 86 ? -5.394 -8.312 8.654 1.00 95.12 86 VAL A CA 1
ATOM 707 C C . VAL A 1 86 ? -5.550 -7.071 7.779 1.00 95.12 86 VAL A C 1
ATOM 709 O O . VAL A 1 86 ? -4.820 -6.913 6.809 1.00 95.12 86 VAL A O 1
ATOM 712 N N . THR A 1 87 ? -6.441 -6.152 8.148 1.00 94.50 87 THR A N 1
ATOM 713 C CA . THR A 1 87 ? -6.643 -4.885 7.430 1.00 94.50 87 THR A CA 1
ATOM 714 C C . THR A 1 87 ? -5.367 -4.049 7.403 1.00 94.50 87 THR A C 1
ATOM 716 O O . THR A 1 87 ? -5.010 -3.535 6.349 1.00 94.50 87 THR A O 1
ATOM 719 N N . ASN A 1 88 ? -4.638 -3.949 8.521 1.00 94.31 88 ASN A N 1
ATOM 720 C CA . ASN A 1 88 ? -3.354 -3.242 8.550 1.00 94.31 88 ASN A CA 1
ATOM 721 C C . ASN A 1 88 ? -2.297 -3.921 7.685 1.00 94.31 88 ASN A C 1
ATOM 723 O O . ASN A 1 88 ? -1.608 -3.247 6.923 1.00 94.31 88 ASN A O 1
ATOM 727 N N . PHE A 1 89 ? -2.194 -5.247 7.768 1.00 95.62 89 PHE A N 1
ATOM 728 C CA . PHE A 1 89 ? -1.275 -6.011 6.932 1.00 95.62 89 PHE A CA 1
ATOM 729 C C . PHE A 1 89 ? -1.561 -5.795 5.438 1.00 95.62 89 PHE A C 1
ATOM 731 O O . PHE A 1 89 ? -0.658 -5.455 4.674 1.00 95.62 89 PHE A O 1
ATOM 738 N N . VAL A 1 90 ? -2.830 -5.910 5.035 1.00 96.38 90 VAL A N 1
ATOM 739 C CA . VAL A 1 90 ? -3.279 -5.666 3.658 1.00 96.38 90 VAL A CA 1
ATOM 740 C C . VAL A 1 90 ? -3.022 -4.222 3.241 1.00 96.38 90 VAL A C 1
ATOM 742 O O . VAL A 1 90 ? -2.591 -3.997 2.117 1.00 96.38 90 VAL A O 1
ATOM 745 N N . PHE A 1 91 ? -3.219 -3.246 4.130 1.00 95.44 91 PHE A N 1
ATOM 746 C CA . PHE A 1 91 ? -2.930 -1.843 3.836 1.00 95.44 91 PHE A CA 1
ATOM 747 C C . PHE A 1 91 ? -1.448 -1.636 3.504 1.00 95.44 91 PHE A C 1
ATOM 749 O O . PHE A 1 91 ? -1.135 -1.024 2.487 1.00 95.44 91 PHE A O 1
ATOM 756 N N . ILE A 1 92 ? -0.532 -2.168 4.323 1.00 94.38 92 ILE A N 1
ATOM 757 C CA . ILE A 1 92 ? 0.912 -2.082 4.048 1.00 94.38 92 ILE A CA 1
ATOM 758 C C . ILE A 1 92 ? 1.231 -2.772 2.720 1.00 94.38 92 ILE A C 1
ATOM 760 O O . ILE A 1 92 ? 1.889 -2.174 1.872 1.00 94.38 92 ILE A O 1
ATOM 764 N N . LYS A 1 93 ? 0.727 -3.994 2.504 1.00 95.56 93 LYS A N 1
ATOM 765 C CA . LYS A 1 93 ? 0.920 -4.738 1.249 1.00 95.56 93 LYS A CA 1
ATOM 766 C C . LYS A 1 93 ? 0.455 -3.931 0.033 1.00 95.56 93 LYS A C 1
ATOM 768 O O . LYS A 1 93 ? 1.186 -3.841 -0.948 1.00 95.56 93 LYS A O 1
ATOM 773 N N . LEU A 1 94 ? -0.711 -3.288 0.119 1.00 94.50 94 LEU A N 1
ATOM 774 C CA . LEU A 1 94 ? -1.286 -2.460 -0.944 1.00 94.50 94 LEU A CA 1
ATOM 775 C C . LEU A 1 94 ? -0.328 -1.349 -1.396 1.00 94.50 94 LEU A C 1
ATOM 777 O O . LEU A 1 94 ? -0.247 -1.053 -2.586 1.00 94.50 94 LEU A O 1
ATOM 781 N N . THR A 1 95 ? 0.430 -0.765 -0.459 1.00 93.62 95 THR A N 1
ATOM 782 C CA . THR A 1 95 ? 1.430 0.272 -0.772 1.00 93.62 95 THR A CA 1
ATOM 783 C C . THR A 1 95 ? 2.602 -0.248 -1.610 1.00 93.62 95 THR A C 1
ATOM 785 O O . THR A 1 95 ? 3.277 0.538 -2.271 1.00 93.62 95 THR A O 1
ATOM 788 N N . LEU A 1 96 ? 2.837 -1.562 -1.594 1.00 94.75 96 LEU A N 1
ATOM 789 C CA . LEU A 1 96 ? 3.943 -2.230 -2.278 1.00 94.75 96 LEU A CA 1
ATOM 790 C C . LEU A 1 96 ? 3.495 -2.905 -3.581 1.00 94.75 96 LEU A C 1
ATOM 792 O O . LEU A 1 96 ? 4.276 -2.971 -4.523 1.00 94.75 96 LEU A O 1
ATOM 796 N N . ASP A 1 97 ? 2.240 -3.358 -3.658 1.00 94.75 97 ASP A N 1
ATOM 797 C CA . ASP A 1 97 ? 1.691 -4.122 -4.789 1.00 94.75 97 ASP A CA 1
ATOM 798 C C . ASP A 1 97 ? 1.947 -3.463 -6.151 1.00 94.75 97 ASP A C 1
ATOM 800 O O . ASP A 1 97 ? 2.349 -4.135 -7.098 1.00 94.75 97 ASP A O 1
ATOM 804 N N . GLY A 1 98 ? 1.766 -2.141 -6.252 1.00 91.75 98 GLY A N 1
ATOM 805 C CA . GLY A 1 98 ? 1.970 -1.422 -7.513 1.00 91.75 98 GLY A CA 1
ATOM 806 C C . GLY A 1 98 ? 3.392 -1.568 -8.066 1.00 91.75 98 GLY A C 1
ATOM 807 O O . GLY A 1 98 ? 3.580 -1.663 -9.278 1.00 91.75 98 GLY A O 1
ATOM 808 N N . TYR A 1 99 ? 4.398 -1.666 -7.192 1.00 94.31 99 TYR A N 1
ATOM 809 C CA . TYR A 1 99 ? 5.796 -1.769 -7.607 1.00 94.31 99 TYR A CA 1
ATOM 810 C C . TYR A 1 99 ? 6.122 -3.084 -8.314 1.00 94.31 99 TYR A C 1
ATOM 812 O O . TYR A 1 99 ? 7.059 -3.098 -9.104 1.00 94.31 99 TYR A O 1
ATOM 820 N N . LEU A 1 100 ? 5.357 -4.162 -8.110 1.00 93.88 100 LEU A N 1
ATOM 821 C CA . LEU A 1 100 ? 5.574 -5.419 -8.839 1.00 93.88 100 LEU A CA 1
ATOM 822 C C . LEU A 1 100 ? 5.387 -5.230 -10.342 1.00 93.88 100 LEU A C 1
ATOM 824 O O . LEU A 1 100 ? 6.203 -5.697 -11.135 1.00 93.88 100 LEU A O 1
ATOM 828 N N . LEU A 1 101 ? 4.336 -4.502 -10.723 1.00 91.94 101 LEU A N 1
ATOM 829 C CA . LEU A 1 101 ? 4.052 -4.190 -12.119 1.00 91.94 101 LEU A CA 1
ATOM 830 C C . LEU A 1 101 ? 5.153 -3.326 -12.725 1.00 91.94 101 LEU A C 1
ATOM 832 O O . LEU A 1 101 ? 5.587 -3.584 -13.844 1.00 91.94 101 LEU A O 1
ATOM 836 N N . TYR A 1 102 ? 5.660 -2.359 -11.959 1.00 92.38 102 TYR A N 1
ATOM 837 C CA . TYR A 1 102 ? 6.796 -1.552 -12.390 1.00 92.38 102 TYR A CA 1
ATOM 838 C C . TYR A 1 102 ? 8.071 -2.382 -12.561 1.00 92.38 102 TYR A C 1
ATOM 840 O O . TYR A 1 102 ? 8.749 -2.250 -13.574 1.00 92.38 102 TYR A O 1
ATOM 848 N N . LEU A 1 103 ? 8.389 -3.258 -11.604 1.00 91.38 103 LEU A N 1
ATOM 849 C CA . LEU A 1 103 ? 9.587 -4.096 -11.659 1.00 91.38 103 LEU A CA 1
ATOM 850 C C . LEU A 1 103 ? 9.582 -5.009 -12.884 1.00 91.38 103 LEU A C 1
ATOM 852 O O . LEU A 1 103 ? 10.609 -5.114 -13.544 1.00 91.38 103 LEU A O 1
ATOM 856 N N . VAL A 1 104 ? 8.443 -5.621 -13.219 1.00 90.38 104 VAL A N 1
ATOM 857 C CA . VAL A 1 104 ? 8.329 -6.441 -14.434 1.00 90.38 104 VAL A CA 1
ATOM 858 C C . VAL A 1 104 ? 8.433 -5.596 -15.701 1.00 90.38 104 VAL A C 1
ATOM 860 O O . VAL A 1 104 ? 9.088 -6.026 -16.641 1.00 90.38 104 VAL A O 1
ATOM 863 N N . ASP A 1 105 ? 7.868 -4.387 -15.731 1.00 88.62 105 ASP A N 1
ATOM 864 C CA . ASP A 1 105 ? 8.000 -3.502 -16.896 1.00 88.62 105 ASP A CA 1
ATOM 865 C C . ASP A 1 105 ? 9.453 -3.058 -17.141 1.00 88.62 105 ASP A C 1
ATOM 867 O O . ASP A 1 105 ? 9.854 -2.853 -18.286 1.00 88.62 105 ASP A O 1
ATOM 871 N N . VAL A 1 106 ? 10.268 -2.910 -16.091 1.00 89.38 106 VAL A N 1
ATOM 872 C CA . VAL A 1 106 ? 11.644 -2.395 -16.219 1.00 89.38 106 VAL A CA 1
ATOM 873 C C . VAL A 1 106 ? 12.741 -3.448 -16.085 1.00 89.38 106 VAL A C 1
ATOM 875 O O . VAL A 1 106 ? 13.907 -3.089 -16.243 1.00 89.38 106 VAL A O 1
ATOM 878 N N . LYS A 1 107 ? 12.412 -4.723 -15.827 1.00 84.62 107 LYS A N 1
ATOM 879 C CA . LYS A 1 107 ? 13.408 -5.772 -15.528 1.00 84.62 107 LYS A CA 1
ATOM 880 C C . LYS A 1 107 ? 14.458 -5.954 -16.629 1.00 84.62 107 LYS A C 1
ATOM 882 O O . LYS A 1 107 ? 15.626 -6.146 -16.322 1.00 84.62 107 LYS A O 1
ATOM 887 N N . GLU A 1 108 ? 14.058 -5.828 -17.891 1.00 80.75 108 GLU A N 1
ATOM 888 C CA . GLU A 1 108 ? 14.932 -5.957 -19.070 1.00 80.75 108 GLU A CA 1
ATOM 889 C C . GLU A 1 108 ? 15.443 -4.604 -19.598 1.00 80.75 108 GLU A C 1
ATOM 891 O O . GLU A 1 108 ? 16.183 -4.543 -20.580 1.00 80.75 108 GLU A O 1
ATOM 896 N N . LYS A 1 109 ? 15.049 -3.495 -18.960 1.00 78.38 109 LYS A N 1
ATOM 897 C CA . LYS A 1 109 ? 15.405 -2.137 -19.386 1.00 78.38 109 LYS A CA 1
ATOM 898 C C . LYS A 1 109 ? 16.679 -1.649 -18.682 1.00 78.38 109 LYS A C 1
ATOM 900 O O . LYS A 1 109 ? 17.332 -2.353 -17.915 1.00 78.38 109 LYS A O 1
ATOM 905 N N . ARG A 1 110 ? 17.055 -0.395 -18.956 1.00 80.31 110 ARG A N 1
ATOM 906 C CA . ARG A 1 110 ? 18.243 0.254 -18.379 1.00 80.31 110 ARG A CA 1
ATOM 907 C C . ARG A 1 110 ? 18.213 0.217 -16.845 1.00 80.31 110 ARG A C 1
ATOM 909 O O . ARG A 1 110 ? 17.209 0.580 -16.234 1.00 80.31 110 ARG A O 1
ATOM 916 N N . SER A 1 111 ? 19.360 -0.088 -16.233 1.00 84.06 111 SER A N 1
ATOM 917 C CA . SER A 1 111 ? 19.556 -0.157 -14.772 1.00 84.06 111 SER A CA 1
ATOM 918 C C . SER A 1 111 ? 19.100 1.099 -14.016 1.00 84.06 111 SER A C 1
ATOM 920 O O . SER A 1 111 ? 18.647 1.010 -12.876 1.00 84.06 111 SER A O 1
ATOM 922 N N . VAL A 1 112 ? 19.151 2.265 -14.665 1.00 87.31 112 VAL A N 1
ATOM 923 C CA . VAL A 1 112 ? 18.672 3.543 -14.115 1.00 87.31 112 VAL A CA 1
ATOM 924 C C . VAL A 1 112 ? 17.172 3.508 -13.789 1.00 87.31 112 VAL A C 1
ATOM 926 O O . VAL A 1 112 ? 16.767 4.027 -12.752 1.00 87.31 112 VAL A O 1
ATOM 929 N N . LEU A 1 113 ? 16.341 2.868 -14.619 1.00 91.06 113 LEU A N 1
ATOM 930 C CA . LEU A 1 113 ? 14.892 2.785 -14.387 1.00 91.06 113 LEU A CA 1
ATOM 931 C C . LEU A 1 113 ? 14.569 1.903 -13.180 1.00 91.06 113 LEU A C 1
ATOM 933 O O . LEU A 1 113 ? 13.717 2.246 -12.357 1.00 91.06 113 LEU A O 1
ATOM 937 N N . LEU A 1 114 ? 15.292 0.792 -13.049 1.00 91.00 114 LEU A N 1
ATOM 938 C CA . LEU A 1 114 ? 15.192 -0.088 -11.893 1.00 91.00 114 LEU A CA 1
ATOM 939 C C . LEU A 1 114 ? 15.586 0.658 -10.610 1.00 91.00 114 LEU A C 1
ATOM 941 O O . LEU A 1 114 ? 14.848 0.624 -9.624 1.00 91.00 114 LEU A O 1
ATOM 945 N N . LEU A 1 115 ? 16.706 1.389 -10.646 1.00 91.31 115 LEU A N 1
ATOM 946 C CA . LEU A 1 115 ? 17.181 2.188 -9.518 1.00 91.31 115 LEU A CA 1
ATOM 947 C C . LEU A 1 115 ? 16.163 3.257 -9.104 1.00 91.31 115 LEU A C 1
ATOM 949 O O . LEU A 1 115 ? 15.905 3.411 -7.914 1.00 91.31 115 LEU A O 1
ATOM 953 N N . LEU A 1 116 ? 15.550 3.957 -10.063 1.00 92.19 116 LEU A N 1
ATOM 954 C CA . LEU A 1 116 ? 14.503 4.947 -9.790 1.00 92.19 116 LEU A CA 1
ATOM 955 C C . LEU A 1 116 ? 13.289 4.328 -9.084 1.00 92.19 116 LEU A C 1
ATOM 957 O O . LEU A 1 116 ? 12.790 4.897 -8.112 1.00 92.19 116 LEU A O 1
ATOM 961 N N . GLY A 1 117 ? 12.840 3.150 -9.524 1.00 92.88 117 GLY A N 1
ATOM 962 C CA . GLY A 1 117 ? 11.736 2.438 -8.875 1.00 92.88 117 GLY A CA 1
ATOM 963 C C . GLY A 1 117 ? 12.062 2.023 -7.446 1.00 92.88 117 GLY A C 1
ATOM 964 O O . GLY A 1 117 ? 11.272 2.273 -6.537 1.00 92.88 117 GLY A O 1
ATOM 965 N N . LEU A 1 118 ? 13.244 1.442 -7.231 1.00 93.38 118 LEU A N 1
ATOM 966 C CA . LEU A 1 118 ? 13.702 1.039 -5.899 1.00 93.38 118 LEU A CA 1
ATOM 967 C C . LEU A 1 118 ? 13.895 2.247 -4.973 1.00 93.38 118 LEU A C 1
ATOM 969 O O . LEU A 1 118 ? 13.483 2.202 -3.816 1.00 93.38 118 LEU A O 1
ATOM 973 N N . ALA A 1 119 ? 14.455 3.348 -5.477 1.00 94.00 119 ALA A N 1
ATOM 974 C CA . ALA A 1 119 ? 14.604 4.584 -4.715 1.00 94.00 119 ALA A CA 1
ATOM 975 C C . ALA A 1 119 ? 13.238 5.164 -4.314 1.00 94.00 119 ALA A C 1
ATOM 977 O O . ALA A 1 119 ? 13.038 5.513 -3.151 1.00 94.00 119 ALA A O 1
ATOM 978 N N . SER A 1 120 ? 12.278 5.206 -5.244 1.00 94.25 120 SER A N 1
ATOM 979 C CA . SER A 1 120 ? 10.900 5.631 -4.967 1.00 94.25 120 SER A CA 1
ATOM 980 C C . SER A 1 120 ? 10.237 4.754 -3.902 1.00 94.25 120 SER A C 1
ATOM 982 O O . SER A 1 120 ? 9.640 5.274 -2.958 1.00 94.25 120 SER A O 1
ATOM 984 N N . LEU A 1 121 ? 10.395 3.432 -4.009 1.00 94.62 121 LEU A N 1
ATOM 985 C CA . LEU A 1 121 ? 9.871 2.468 -3.043 1.00 94.62 121 LEU A CA 1
ATOM 986 C C . LEU A 1 121 ? 10.417 2.732 -1.635 1.00 94.62 121 LEU A C 1
ATOM 988 O O . LEU A 1 121 ? 9.640 2.835 -0.682 1.00 94.62 121 LEU A O 1
ATOM 992 N N . VAL A 1 122 ? 11.741 2.872 -1.510 1.00 94.94 122 VAL A N 1
ATOM 993 C CA . VAL A 1 122 ? 12.417 3.149 -0.234 1.00 94.94 122 VAL A CA 1
ATOM 994 C C . VAL A 1 122 ? 11.954 4.483 0.347 1.00 94.94 122 VAL A C 1
ATOM 996 O O . VAL A 1 122 ? 11.600 4.540 1.524 1.00 94.94 122 VAL A O 1
ATOM 999 N N . LEU A 1 123 ? 11.883 5.541 -0.466 1.00 93.19 123 LEU A N 1
ATOM 1000 C CA . LEU A 1 123 ? 11.390 6.850 -0.028 1.00 93.19 123 LEU A CA 1
ATOM 1001 C C . LEU A 1 123 ? 9.945 6.779 0.476 1.00 93.19 123 LEU A C 1
ATOM 1003 O O . LEU A 1 123 ? 9.633 7.369 1.510 1.00 93.19 123 LEU A O 1
ATOM 1007 N N . GLY A 1 124 ? 9.077 6.021 -0.194 1.00 92.81 124 GLY A N 1
ATOM 1008 C CA . GLY A 1 124 ? 7.702 5.822 0.255 1.00 92.81 124 GLY A CA 1
ATOM 1009 C C . GLY A 1 124 ? 7.597 5.041 1.570 1.00 92.81 124 GLY A C 1
ATOM 1010 O O . GLY A 1 124 ? 6.790 5.400 2.429 1.00 92.81 124 GLY A O 1
ATOM 1011 N N . ILE A 1 125 ? 8.451 4.033 1.791 1.00 94.00 125 ILE A N 1
ATOM 1012 C CA . ILE A 1 125 ? 8.533 3.318 3.079 1.00 94.00 125 ILE A CA 1
ATOM 1013 C C . ILE A 1 125 ? 9.002 4.266 4.188 1.00 94.00 125 ILE A C 1
ATOM 1015 O O . ILE A 1 125 ? 8.388 4.323 5.256 1.00 94.00 125 ILE A O 1
ATOM 1019 N N . VAL A 1 126 ? 10.051 5.054 3.935 1.00 93.94 126 VAL A N 1
ATOM 1020 C CA . VAL A 1 126 ? 10.542 6.070 4.880 1.00 93.94 126 VAL A CA 1
ATOM 1021 C C . VAL A 1 126 ? 9.438 7.079 5.202 1.00 93.94 126 VAL A C 1
ATOM 1023 O O . VAL A 1 126 ? 9.225 7.399 6.372 1.00 93.94 126 VAL A O 1
ATOM 1026 N N . TYR A 1 127 ? 8.682 7.531 4.200 1.00 92.38 127 TYR A N 1
ATOM 1027 C CA . TYR A 1 127 ? 7.555 8.443 4.390 1.00 92.38 127 TYR A CA 1
ATOM 1028 C C . TYR A 1 127 ? 6.421 7.825 5.222 1.00 92.38 127 TYR A C 1
ATOM 1030 O O . TYR A 1 127 ? 5.850 8.502 6.080 1.00 92.38 127 TYR A O 1
ATOM 1038 N N . LEU A 1 128 ? 6.112 6.539 5.032 1.00 92.88 128 LEU A N 1
ATOM 1039 C CA . LEU A 1 128 ? 5.125 5.813 5.837 1.00 92.88 128 LEU A CA 1
ATOM 1040 C C . LEU A 1 128 ? 5.558 5.723 7.308 1.00 92.88 128 LEU A C 1
ATOM 1042 O O . LEU A 1 128 ? 4.771 6.027 8.210 1.00 92.88 128 LEU A O 1
ATOM 1046 N N . LEU A 1 129 ? 6.818 5.366 7.570 1.00 93.06 129 LEU A N 1
ATOM 1047 C CA . LEU A 1 129 ? 7.366 5.326 8.933 1.00 93.06 129 LEU A CA 1
ATOM 1048 C C . LEU A 1 129 ? 7.374 6.713 9.573 1.00 93.06 129 LEU A C 1
ATOM 1050 O O . LEU A 1 129 ? 7.004 6.876 10.741 1.00 93.06 129 LEU A O 1
ATOM 1054 N N . TRP A 1 130 ? 7.740 7.733 8.797 1.00 90.75 130 TRP A N 1
ATOM 1055 C CA . TRP A 1 130 ? 7.682 9.107 9.260 1.00 90.75 130 TRP A CA 1
ATOM 1056 C C . TRP A 1 130 ? 6.244 9.482 9.624 1.00 90.75 130 TRP A C 1
ATOM 1058 O O . TRP A 1 130 ? 6.027 9.975 10.736 1.00 90.75 130 TRP A O 1
ATOM 1068 N N . SER A 1 131 ? 5.267 9.146 8.764 1.00 90.69 131 SER A N 1
ATOM 1069 C CA . SER A 1 131 ? 3.809 9.305 8.955 1.00 90.69 131 SER A CA 1
ATOM 1070 C C . SER A 1 131 ? 3.307 8.752 10.269 1.00 90.69 131 SER A C 1
ATOM 1072 O O . SER A 1 131 ? 2.570 9.439 10.989 1.00 90.69 131 SER A O 1
ATOM 1074 N N . LEU A 1 132 ? 3.788 7.573 10.640 1.00 91.44 132 LEU A N 1
ATOM 1075 C CA . LEU A 1 132 ? 3.479 6.963 11.921 1.00 91.44 132 LEU A CA 1
ATOM 1076 C C . LEU A 1 132 ? 4.017 7.788 13.099 1.00 91.44 132 LEU A C 1
ATOM 1078 O O . LEU A 1 132 ? 3.281 8.065 14.050 1.00 91.44 132 LEU A O 1
ATOM 1082 N N . ARG A 1 133 ? 5.269 8.255 13.016 1.00 90.31 133 ARG A N 1
ATOM 1083 C CA . ARG A 1 133 ? 5.899 9.083 14.059 1.00 90.31 133 ARG A CA 1
ATOM 1084 C C . ARG A 1 133 ? 5.159 10.403 14.282 1.00 90.31 133 ARG A C 1
ATOM 1086 O O . ARG A 1 133 ? 4.955 10.804 15.425 1.00 90.31 133 ARG A O 1
ATOM 1093 N N . ARG A 1 134 ? 4.707 11.084 13.225 1.00 88.38 134 ARG A N 1
ATOM 1094 C CA . ARG A 1 134 ? 3.876 12.297 13.389 1.00 88.38 134 ARG A CA 1
ATOM 1095 C C . ARG A 1 134 ? 2.575 11.997 14.096 1.00 88.38 134 ARG A C 1
ATOM 1097 O O . ARG A 1 134 ? 2.188 12.743 14.989 1.00 88.38 134 ARG A O 1
ATOM 1104 N N . ALA A 1 135 ? 1.896 10.933 13.694 1.00 88.12 135 ALA A N 1
ATOM 1105 C CA . ALA A 1 135 ? 0.641 10.559 14.317 1.00 88.12 135 ALA A CA 1
ATOM 1106 C C . ALA A 1 135 ? 0.823 10.272 15.820 1.00 88.12 135 ALA A C 1
ATOM 1108 O O . ALA A 1 135 ? 0.007 10.731 16.617 1.00 88.12 135 ALA A O 1
ATOM 1109 N N . GLN A 1 136 ? 1.933 9.642 16.230 1.00 88.38 136 GLN A N 1
ATOM 1110 C CA . GLN A 1 136 ? 2.298 9.500 17.650 1.00 88.38 136 GLN A CA 1
ATOM 1111 C C . GLN A 1 136 ? 2.439 10.857 18.354 1.00 88.38 136 GLN A C 1
ATOM 1113 O O . GLN A 1 136 ? 1.860 11.060 19.421 1.00 88.38 136 GLN A O 1
ATOM 1118 N N . ILE A 1 137 ? 3.159 11.807 17.747 1.00 87.50 137 ILE A N 1
ATOM 1119 C CA . ILE A 1 137 ? 3.338 13.162 18.297 1.00 87.50 137 ILE A CA 1
ATOM 1120 C C . ILE A 1 137 ? 1.987 13.881 18.432 1.00 87.50 137 ILE A C 1
ATOM 1122 O O . ILE A 1 137 ? 1.718 14.497 19.461 1.00 87.50 137 ILE A O 1
ATOM 1126 N N . ASN A 1 138 ? 1.117 13.786 17.425 1.00 84.62 138 ASN A N 1
ATOM 1127 C CA . ASN A 1 138 ? -0.221 14.381 17.454 1.00 84.62 138 ASN A CA 1
ATOM 1128 C C . ASN A 1 138 ? -1.083 13.781 18.573 1.00 84.62 138 ASN A C 1
ATOM 1130 O O . ASN A 1 138 ? -1.793 14.504 19.271 1.00 84.62 138 ASN A O 1
ATOM 1134 N N . ILE A 1 139 ? -0.997 12.466 18.783 1.00 84.06 139 ILE A N 1
ATOM 1135 C CA . ILE A 1 139 ? -1.688 11.789 19.885 1.00 84.06 139 ILE A CA 1
ATOM 1136 C C . ILE A 1 139 ? -1.165 12.284 21.236 1.00 84.06 139 ILE A C 1
ATOM 1138 O O . ILE A 1 139 ? -1.980 12.625 22.094 1.00 84.06 139 ILE A O 1
ATOM 1142 N N . ALA A 1 140 ? 0.157 12.389 21.407 1.00 85.50 140 ALA A N 1
ATOM 1143 C CA . ALA A 1 140 ? 0.777 12.904 22.630 1.00 85.50 140 ALA A CA 1
ATOM 1144 C C . ALA A 1 140 ? 0.367 14.358 22.927 1.00 85.50 140 ALA A C 1
ATOM 1146 O O . ALA A 1 140 ? 0.114 14.707 24.075 1.00 85.50 140 ALA A O 1
ATOM 1147 N N . LYS A 1 141 ? 0.207 15.185 21.886 1.00 84.81 141 LYS A N 1
ATOM 1148 C CA . LYS A 1 141 ? -0.294 16.568 21.983 1.00 84.81 141 LYS A CA 1
ATOM 1149 C C . LYS A 1 141 ? -1.805 16.678 22.215 1.00 84.81 141 LYS A C 1
ATOM 1151 O O . LYS A 1 141 ? -2.322 17.778 22.357 1.00 84.81 141 LYS A O 1
ATOM 1156 N N . GLY A 1 142 ? -2.534 15.562 22.245 1.00 80.94 142 GLY A N 1
ATOM 1157 C CA . GLY A 1 142 ? -3.979 15.558 22.467 1.00 80.94 142 GLY A CA 1
ATOM 1158 C C . GLY A 1 142 ? -4.827 15.869 21.228 1.00 80.94 142 GLY A C 1
ATOM 1159 O O . GLY A 1 142 ? -6.050 15.917 21.344 1.00 80.94 142 GLY A O 1
ATOM 1160 N N . GLU A 1 143 ? -4.237 15.969 20.032 1.00 82.38 143 GLU A N 1
ATOM 1161 C CA . GLU A 1 143 ? -4.951 16.280 18.777 1.00 82.38 143 GLU A CA 1
ATOM 1162 C C . GLU A 1 143 ? -5.955 15.190 18.366 1.00 82.38 143 GLU A C 1
ATOM 1164 O O . GLU A 1 143 ? -6.868 15.425 17.579 1.00 82.38 143 GLU A O 1
ATOM 1169 N N . ALA A 1 144 ? -5.825 13.986 18.927 1.00 72.94 144 ALA A N 1
ATOM 1170 C CA . ALA A 1 144 ? -6.749 12.872 18.723 1.00 72.94 144 ALA A CA 1
ATOM 1171 C C . ALA A 1 144 ? -7.960 12.869 19.690 1.00 72.94 144 ALA A C 1
ATOM 1173 O O . ALA A 1 144 ? -8.707 11.879 19.766 1.00 72.94 144 ALA A O 1
ATOM 1174 N N . ARG A 1 145 ? -8.137 13.909 20.519 1.00 76.19 145 ARG A N 1
ATOM 1175 C CA . ARG A 1 145 ? -9.328 14.116 21.373 1.00 76.19 145 ARG A CA 1
ATOM 1176 C C . ARG A 1 145 ? -10.494 14.682 20.549 1.00 76.19 145 ARG A C 1
ATOM 1178 O O . ARG A 1 145 ? -10.303 15.065 19.402 1.00 76.19 145 ARG A O 1
ATOM 1185 N N . ARG A 1 146 ? -11.709 14.678 21.113 1.00 68.19 146 ARG A N 1
ATOM 1186 C CA . ARG A 1 146 ? -12.944 15.095 20.412 1.00 68.19 146 ARG A CA 1
ATOM 1187 C C . ARG A 1 146 ? -12.856 16.537 19.891 1.00 68.19 146 ARG A C 1
ATOM 1189 O O . ARG A 1 146 ? -13.252 16.800 18.765 1.00 68.19 146 ARG A O 1
ATOM 1196 N N . GLU A 1 147 ? -12.239 17.409 20.683 1.00 71.50 147 GLU A N 1
ATOM 1197 C CA . GLU A 1 147 ? -11.983 18.823 20.371 1.00 71.50 147 GLU A CA 1
ATOM 1198 C C . GLU A 1 147 ? -10.689 19.051 19.564 1.00 71.50 147 GLU A C 1
ATOM 1200 O O . GLU A 1 147 ? -10.448 20.145 19.064 1.00 71.50 147 GLU A O 1
ATOM 1205 N N . GLY A 1 148 ? -9.850 18.019 19.414 1.00 70.75 148 GLY A N 1
ATOM 1206 C CA . GLY A 1 148 ? -8.585 18.095 18.682 1.00 70.75 148 GLY A CA 1
ATOM 1207 C C . GLY A 1 148 ? -8.777 18.063 17.165 1.00 70.75 148 GLY A C 1
ATOM 1208 O O . GLY A 1 148 ? -9.833 17.672 16.650 1.00 70.75 148 GLY A O 1
ATOM 1209 N N . ARG A 1 149 ? -7.749 18.451 16.404 1.00 75.56 149 ARG A N 1
ATOM 1210 C CA . ARG A 1 149 ? -7.850 18.587 14.939 1.00 75.56 149 ARG A CA 1
ATOM 1211 C C . ARG A 1 149 ? -7.852 17.239 14.208 1.00 75.56 149 ARG A C 1
ATOM 1213 O O . ARG A 1 149 ? -8.417 17.149 13.122 1.00 75.56 149 ARG A O 1
ATOM 1220 N N . GLY A 1 150 ? -7.385 16.166 14.844 1.00 77.06 150 GLY A N 1
ATOM 1221 C CA . GLY A 1 150 ? -7.381 14.791 14.329 1.00 77.06 150 GLY A CA 1
ATOM 1222 C C . GLY A 1 150 ? -5.970 14.220 14.166 1.00 77.06 150 GLY A C 1
ATOM 1223 O O . GLY A 1 150 ? -4.983 14.949 14.192 1.00 77.06 150 GLY A O 1
ATOM 1224 N N . ILE A 1 151 ? -5.857 12.899 13.978 1.00 78.81 151 ILE A N 1
ATOM 1225 C CA . ILE A 1 151 ? -4.548 12.230 13.818 1.00 78.81 151 ILE A CA 1
ATOM 1226 C C . ILE A 1 151 ? -3.848 12.685 12.540 1.00 78.81 151 ILE A C 1
ATOM 1228 O O . ILE A 1 151 ? -2.642 12.939 12.552 1.00 78.81 151 ILE A O 1
ATOM 1232 N N . LEU A 1 152 ? -4.611 12.831 11.456 1.00 80.12 152 LEU A N 1
ATOM 1233 C CA . LEU A 1 152 ? -4.091 13.288 10.173 1.00 80.12 152 LEU A CA 1
ATOM 1234 C C . LEU A 1 152 ? -3.760 14.776 10.151 1.00 80.12 152 LEU A C 1
ATOM 1236 O O . LEU A 1 152 ? -3.254 15.258 9.145 1.00 80.12 152 LEU A O 1
ATOM 1240 N N . TYR A 1 153 ? -3.948 15.517 11.239 1.00 76.75 153 TYR A N 1
ATOM 1241 C CA . TYR A 1 153 ? -3.614 16.929 11.249 1.00 76.75 153 TYR A CA 1
ATOM 1242 C C . TYR A 1 153 ? -2.117 17.164 10.963 1.00 76.75 153 TYR A C 1
ATOM 1244 O O . TYR A 1 153 ? -1.234 16.609 11.621 1.00 76.75 153 TYR A O 1
ATOM 1252 N N . ALA A 1 154 ? -1.810 17.952 9.930 1.00 66.38 154 ALA A N 1
ATOM 1253 C CA . ALA A 1 154 ? -0.429 18.259 9.545 1.00 66.38 154 ALA A CA 1
ATOM 1254 C C . ALA A 1 154 ? 0.211 19.337 10.445 1.00 66.38 154 ALA A C 1
ATOM 1256 O O . ALA A 1 154 ? 1.433 19.381 10.572 1.00 66.38 154 ALA A O 1
ATOM 1257 N N . GLY A 1 155 ? -0.592 20.153 11.140 1.00 65.06 155 GLY A N 1
ATOM 1258 C CA . GLY A 1 155 ? -0.092 21.102 12.138 1.00 65.06 155 GLY A CA 1
ATOM 1259 C C . GLY A 1 155 ? 1.006 22.031 11.647 1.00 65.06 155 GLY A C 1
ATOM 1260 O O . GLY A 1 155 ? 0.992 22.502 10.512 1.00 65.06 155 GLY A O 1
ATOM 1261 N N . ASN A 1 156 ? 1.975 22.266 12.532 1.00 60.19 156 ASN A N 1
ATOM 1262 C CA . ASN A 1 156 ? 3.169 23.074 12.273 1.00 60.19 156 ASN A CA 1
ATOM 1263 C C . ASN A 1 156 ? 4.164 22.400 11.319 1.00 60.19 156 ASN A C 1
ATOM 1265 O O . ASN A 1 156 ? 5.187 22.989 10.975 1.00 60.19 156 ASN A O 1
ATOM 1269 N N . PHE A 1 157 ? 3.897 21.175 10.874 1.00 64.00 157 PHE A N 1
ATOM 1270 C CA . PHE A 1 157 ? 4.794 20.460 9.992 1.00 64.00 157 PHE A CA 1
ATOM 1271 C C . PHE A 1 157 ? 4.507 20.787 8.519 1.00 64.00 157 PHE A C 1
ATOM 1273 O O . PHE A 1 157 ? 4.131 19.915 7.744 1.00 64.00 157 PHE A O 1
ATOM 1280 N N . LYS A 1 158 ? 4.714 22.043 8.098 1.00 68.38 158 LYS A N 1
ATOM 1281 C CA . LYS A 1 158 ? 4.499 22.468 6.694 1.00 68.38 158 LYS A CA 1
ATOM 1282 C C . LYS A 1 158 ? 5.246 21.588 5.679 1.00 68.38 158 LYS A C 1
ATOM 1284 O O . LYS A 1 158 ? 4.722 21.308 4.605 1.00 68.38 158 LYS A O 1
ATOM 1289 N N . MET A 1 159 ? 6.422 21.072 6.054 1.00 72.62 159 MET A N 1
ATOM 1290 C CA . MET A 1 159 ? 7.217 20.163 5.215 1.00 72.62 159 MET A CA 1
ATOM 1291 C C . MET A 1 159 ? 6.482 18.870 4.820 1.00 72.62 159 MET A C 1
ATOM 1293 O O . MET A 1 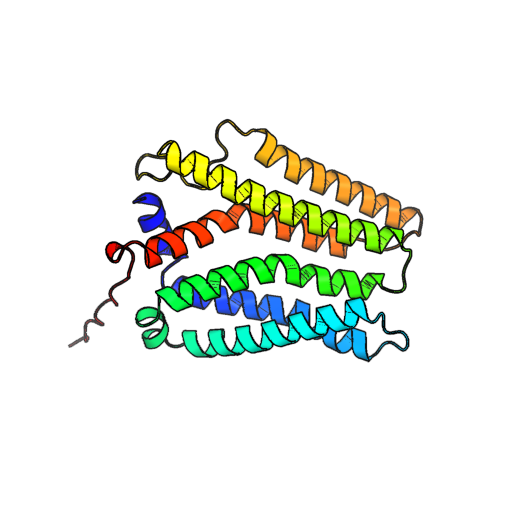159 ? 6.820 18.260 3.815 1.00 72.62 159 MET A O 1
ATOM 1297 N N . TRP A 1 160 ? 5.445 18.466 5.553 1.00 73.19 160 TRP A N 1
ATOM 1298 C CA . TRP A 1 160 ? 4.736 17.204 5.321 1.00 73.19 160 TRP A CA 1
ATOM 1299 C C . TRP A 1 160 ? 3.851 17.173 4.092 1.00 73.19 160 TRP A C 1
ATOM 1301 O O . TRP A 1 160 ? 3.603 16.098 3.554 1.00 73.19 160 TRP A O 1
ATOM 1311 N N . ILE A 1 161 ? 3.361 18.342 3.690 1.00 75.75 161 ILE A N 1
ATOM 1312 C CA . ILE A 1 161 ? 2.584 18.516 2.465 1.00 75.75 161 ILE A CA 1
ATOM 1313 C C . ILE A 1 161 ? 3.537 18.853 1.315 1.00 75.75 161 ILE A C 1
ATOM 1315 O O . ILE A 1 161 ? 3.361 18.370 0.203 1.00 75.75 161 ILE A O 1
ATOM 1319 N N . ILE A 1 162 ? 4.588 19.628 1.597 1.00 84.50 162 ILE A N 1
ATOM 1320 C CA . ILE A 1 162 ? 5.527 20.115 0.583 1.00 84.50 162 ILE A CA 1
ATOM 1321 C C . ILE A 1 162 ? 6.382 18.980 0.006 1.00 84.50 162 ILE A C 1
ATOM 1323 O O . ILE A 1 162 ? 6.524 18.898 -1.208 1.00 84.50 162 ILE A O 1
ATOM 1327 N N . ILE A 1 163 ? 6.933 18.096 0.844 1.00 85.81 163 ILE A N 1
ATOM 1328 C CA . ILE A 1 163 ? 7.831 17.023 0.387 1.00 85.81 163 ILE A CA 1
ATOM 1329 C C . ILE A 1 163 ? 7.146 16.074 -0.624 1.00 85.81 163 ILE A C 1
ATOM 1331 O O . ILE A 1 163 ? 7.730 15.861 -1.686 1.00 85.81 163 ILE A O 1
ATOM 1335 N N . PRO A 1 164 ? 5.916 15.565 -0.384 1.00 86.25 164 PRO A N 1
ATOM 1336 C CA . PRO A 1 164 ? 5.181 14.789 -1.388 1.00 86.25 164 PRO A CA 1
ATOM 1337 C C . PRO A 1 164 ? 4.968 15.542 -2.695 1.00 86.25 164 PRO A C 1
ATOM 1339 O O . PRO A 1 164 ? 5.180 14.988 -3.767 1.00 86.25 164 PRO A O 1
ATOM 1342 N N . VAL A 1 165 ? 4.587 16.818 -2.615 1.00 88.50 165 VAL A N 1
ATOM 1343 C CA . VAL A 1 165 ? 4.328 17.639 -3.802 1.00 88.50 165 VAL A CA 1
ATOM 1344 C C . VAL A 1 165 ? 5.605 17.831 -4.620 1.00 88.50 165 VAL A C 1
ATOM 1346 O O . VAL A 1 165 ? 5.594 17.595 -5.826 1.00 88.50 165 VAL A O 1
ATOM 1349 N N . LEU A 1 166 ? 6.721 18.185 -3.976 1.00 90.50 166 LEU A N 1
ATOM 1350 C CA . LEU A 1 166 ? 8.018 18.324 -4.643 1.00 90.50 166 LEU A CA 1
ATOM 1351 C C . LEU A 1 166 ? 8.478 17.010 -5.272 1.00 90.50 166 LEU A C 1
ATOM 1353 O O . LEU A 1 166 ? 8.980 17.015 -6.395 1.00 90.50 166 LEU A O 1
ATOM 1357 N N . PHE A 1 167 ? 8.282 15.887 -4.582 1.00 89.06 167 PHE A N 1
ATOM 1358 C CA . PHE A 1 167 ? 8.618 14.573 -5.116 1.00 89.06 167 PHE A CA 1
ATOM 1359 C C . PHE A 1 167 ? 7.794 14.242 -6.369 1.00 89.06 167 PHE A C 1
ATOM 1361 O O . PHE A 1 167 ? 8.368 13.851 -7.382 1.00 89.06 167 PHE A O 1
ATOM 1368 N N . ILE A 1 168 ? 6.477 14.472 -6.345 1.00 89.75 168 ILE A N 1
ATOM 1369 C CA . ILE A 1 168 ? 5.592 14.233 -7.498 1.00 89.75 168 ILE A CA 1
ATOM 1370 C C . ILE A 1 168 ? 5.989 15.116 -8.685 1.00 89.75 168 ILE A C 1
ATOM 1372 O O . ILE A 1 168 ? 6.106 14.612 -9.799 1.00 89.75 168 ILE A O 1
ATOM 1376 N N . ILE A 1 169 ? 6.251 16.408 -8.457 1.00 92.81 169 ILE A N 1
ATOM 1377 C CA . ILE A 1 169 ? 6.718 17.333 -9.504 1.00 92.81 169 ILE A CA 1
ATOM 1378 C C . ILE A 1 169 ? 8.052 16.853 -10.089 1.00 92.81 169 ILE A C 1
ATOM 1380 O O . ILE A 1 169 ? 8.209 16.794 -11.306 1.00 92.81 169 ILE A O 1
ATOM 1384 N N . THR A 1 170 ? 9.001 16.464 -9.236 1.00 92.50 170 THR A N 1
ATOM 1385 C CA . THR A 1 170 ? 10.316 15.963 -9.668 1.00 92.50 170 THR A CA 1
ATOM 1386 C C . THR A 1 170 ? 10.176 14.697 -10.513 1.00 92.50 170 THR A C 1
ATOM 1388 O O . THR A 1 170 ? 10.814 14.565 -11.558 1.00 92.50 170 THR A O 1
ATOM 1391 N N . LEU A 1 171 ? 9.310 13.774 -10.097 1.00 91.31 171 LEU A N 1
ATOM 1392 C CA . LEU A 1 171 ? 9.062 12.524 -10.806 1.00 91.31 171 LEU A CA 1
ATOM 1393 C C . LEU A 1 171 ? 8.334 12.762 -12.136 1.00 91.31 171 LEU A C 1
ATOM 1395 O O . LEU A 1 171 ? 8.660 12.119 -13.129 1.00 91.31 171 LEU A O 1
ATOM 1399 N N . PHE A 1 172 ? 7.434 13.746 -12.193 1.00 93.06 172 PHE A N 1
ATOM 1400 C CA . PHE A 1 172 ? 6.786 14.194 -13.427 1.00 93.06 172 PHE A CA 1
ATOM 1401 C C . PHE A 1 172 ? 7.789 14.780 -14.430 1.00 93.06 172 PHE A C 1
ATOM 1403 O O . PHE A 1 172 ? 7.814 14.371 -15.590 1.00 93.06 172 PHE A O 1
ATOM 1410 N N . ILE A 1 173 ? 8.671 15.681 -13.982 1.00 92.88 173 ILE A N 1
ATOM 1411 C CA . ILE A 1 173 ? 9.743 16.244 -14.822 1.00 92.88 173 ILE A CA 1
ATOM 1412 C C . ILE A 1 173 ? 10.669 15.129 -15.318 1.00 92.88 173 ILE A C 1
ATOM 1414 O O . ILE A 1 173 ? 11.021 15.086 -16.495 1.00 92.88 173 ILE A O 1
ATOM 1418 N N . THR A 1 174 ? 11.014 14.182 -14.444 1.00 91.06 174 THR A N 1
ATOM 1419 C CA . THR A 1 174 ? 11.846 13.029 -14.808 1.00 91.06 174 THR A CA 1
ATOM 1420 C C . THR A 1 174 ? 11.145 12.157 -15.852 1.00 91.06 174 THR A C 1
ATOM 1422 O O . THR A 1 174 ? 11.792 11.698 -16.789 1.00 91.06 174 THR A O 1
ATOM 1425 N N . ALA A 1 175 ? 9.822 11.978 -15.760 1.00 90.81 175 ALA A N 1
ATOM 1426 C CA . ALA A 1 175 ? 9.053 11.197 -16.728 1.00 90.81 175 ALA A CA 1
ATOM 1427 C C . ALA A 1 175 ? 9.075 11.826 -18.120 1.00 90.81 175 ALA A C 1
ATOM 1429 O O . ALA A 1 175 ? 9.276 11.123 -19.115 1.00 90.81 175 ALA A O 1
ATOM 1430 N N . ILE A 1 176 ? 8.954 13.153 -18.182 1.00 91.81 176 ILE A N 1
ATOM 1431 C CA . ILE A 1 176 ? 9.107 13.926 -19.416 1.00 91.81 176 ILE A CA 1
ATOM 1432 C C . ILE A 1 176 ? 10.510 13.710 -19.989 1.00 91.81 176 ILE A C 1
ATOM 1434 O O . ILE A 1 176 ? 10.640 13.263 -21.128 1.00 91.81 176 ILE A O 1
ATOM 1438 N N . ILE A 1 177 ? 11.562 13.943 -19.197 1.00 91.25 177 ILE A N 1
ATOM 1439 C CA . ILE A 1 177 ? 12.952 13.799 -19.654 1.00 91.25 177 ILE A CA 1
ATOM 1440 C C . ILE A 1 177 ? 13.216 12.378 -20.162 1.00 91.25 177 ILE A C 1
ATOM 1442 O O . ILE A 1 177 ? 13.716 12.222 -21.274 1.00 91.25 177 ILE A O 1
ATOM 1446 N N . CYS A 1 178 ? 12.858 11.337 -19.406 1.00 88.81 178 CYS A N 1
ATOM 1447 C CA . CYS A 1 178 ? 13.069 9.942 -19.808 1.00 88.81 178 CYS A CA 1
ATOM 1448 C C . CYS A 1 178 ? 12.342 9.581 -21.111 1.00 88.81 178 CYS A C 1
ATOM 1450 O O . CYS A 1 178 ? 12.898 8.839 -21.924 1.00 88.81 178 CYS A O 1
ATOM 1452 N N . THR A 1 179 ? 11.147 10.142 -21.328 1.00 87.69 179 THR A N 1
ATOM 1453 C CA . THR A 1 179 ? 10.369 9.947 -22.560 1.00 87.69 179 THR A CA 1
ATOM 1454 C C . THR A 1 179 ? 11.063 10.601 -23.758 1.00 87.69 179 THR A C 1
ATOM 1456 O O . THR A 1 179 ? 11.268 9.942 -24.773 1.00 87.69 179 THR A O 1
ATOM 1459 N N . PHE A 1 180 ? 11.491 11.863 -23.642 1.00 89.50 180 PHE A N 1
ATOM 1460 C CA . PHE A 1 180 ? 12.128 12.595 -24.750 1.00 89.50 180 PHE A CA 1
ATOM 1461 C C . PHE A 1 180 ? 13.577 12.172 -25.029 1.00 89.50 180 PHE A C 1
ATOM 1463 O O . PHE A 1 180 ? 14.054 12.317 -26.149 1.00 89.50 180 PHE A O 1
ATOM 1470 N N . THR A 1 181 ? 14.280 11.630 -24.035 1.00 88.19 181 THR A N 1
ATOM 1471 C CA . THR A 1 181 ? 15.668 11.149 -24.179 1.00 88.19 181 THR A CA 1
ATOM 1472 C C . THR A 1 181 ? 15.766 9.679 -24.596 1.00 88.19 181 THR A C 1
ATOM 1474 O O . THR A 1 181 ? 16.869 9.172 -24.790 1.00 88.19 181 THR A O 1
ATOM 1477 N N . GLY A 1 182 ? 14.638 8.966 -24.712 1.00 83.19 182 GLY A N 1
ATOM 1478 C CA . GLY A 1 182 ? 14.615 7.545 -25.078 1.00 83.19 182 GLY A CA 1
ATOM 1479 C C . GLY A 1 182 ? 15.196 6.608 -24.010 1.00 83.19 182 GLY A C 1
ATOM 1480 O O . GLY A 1 182 ? 15.541 5.465 -24.306 1.00 83.19 182 GLY A O 1
ATOM 1481 N N . VAL A 1 183 ? 15.327 7.070 -22.761 1.00 82.75 183 VAL A N 1
ATOM 1482 C CA . VAL A 1 183 ? 15.830 6.256 -21.636 1.00 82.75 183 VAL A CA 1
ATOM 1483 C C . VAL A 1 183 ? 14.809 5.189 -21.230 1.00 82.75 183 VAL A C 1
ATOM 1485 O O . VAL A 1 183 ? 15.201 4.109 -20.786 1.00 82.75 183 VAL A O 1
ATOM 1488 N N . GLY A 1 184 ? 13.517 5.472 -21.414 1.00 81.12 184 GLY A N 1
ATOM 1489 C CA . GLY A 1 184 ? 12.411 4.545 -21.194 1.00 81.12 184 GLY A CA 1
ATOM 1490 C C . GLY A 1 184 ? 11.169 5.230 -20.628 1.00 81.12 184 GLY A C 1
ATOM 1491 O O . GLY A 1 184 ? 11.134 6.443 -20.433 1.00 81.12 184 GLY A O 1
ATOM 1492 N N . ASN A 1 185 ? 10.138 4.433 -20.362 1.00 82.62 185 ASN A N 1
ATOM 1493 C CA . ASN A 1 185 ? 8.853 4.900 -19.855 1.00 82.62 185 ASN A CA 1
ATOM 1494 C C . ASN A 1 185 ? 8.782 4.707 -18.329 1.00 82.62 185 ASN A C 1
ATOM 1496 O O . ASN A 1 185 ? 8.904 3.583 -17.853 1.00 82.62 185 ASN A O 1
ATOM 1500 N N . ILE A 1 186 ? 8.561 5.793 -17.578 1.00 88.75 186 ILE A N 1
ATOM 1501 C CA . ILE A 1 186 ? 8.328 5.755 -16.121 1.00 88.75 186 ILE A CA 1
ATOM 1502 C C . ILE A 1 186 ? 6.933 6.259 -15.719 1.00 88.75 186 ILE A C 1
ATOM 1504 O O . ILE A 1 186 ? 6.685 6.545 -14.549 1.00 88.75 186 ILE A O 1
ATOM 1508 N N . TRP A 1 187 ? 5.997 6.353 -16.666 1.00 89.50 187 TRP A N 1
ATOM 1509 C CA . TRP A 1 187 ? 4.617 6.787 -16.413 1.00 89.50 187 TRP A CA 1
ATOM 1510 C C . TRP A 1 187 ? 3.914 5.896 -15.388 1.00 89.50 187 TRP A C 1
ATOM 1512 O O . TRP A 1 187 ? 3.144 6.383 -14.566 1.00 89.50 187 TRP A O 1
ATOM 1522 N N . LEU A 1 188 ? 4.231 4.601 -15.370 1.00 91.19 188 LEU A N 1
ATOM 1523 C CA . LEU A 1 188 ? 3.707 3.689 -14.361 1.00 91.19 188 LEU A CA 1
ATOM 1524 C C . LEU A 1 188 ? 4.202 4.049 -12.946 1.00 91.19 188 LEU A C 1
ATOM 1526 O O . LEU A 1 188 ? 3.416 4.047 -11.998 1.00 91.19 188 LEU A O 1
ATOM 1530 N N . LEU A 1 189 ? 5.471 4.447 -12.803 1.00 92.25 189 LEU A N 1
ATOM 1531 C CA . LEU A 1 189 ? 6.016 4.921 -11.527 1.00 92.25 189 LEU A CA 1
ATOM 1532 C C . LEU A 1 189 ? 5.326 6.212 -11.063 1.00 92.25 189 LEU A C 1
ATOM 1534 O O . LEU A 1 189 ? 5.078 6.375 -9.870 1.00 92.25 189 LEU A O 1
ATOM 1538 N N . LEU A 1 190 ? 4.950 7.088 -12.002 1.00 92.25 190 LEU A N 1
ATOM 1539 C CA . LEU A 1 190 ? 4.171 8.299 -11.725 1.00 92.25 190 LEU A CA 1
ATOM 1540 C C . LEU A 1 190 ? 2.768 8.003 -11.192 1.00 92.25 190 LEU A C 1
ATOM 1542 O O . LEU A 1 190 ? 2.210 8.837 -10.494 1.00 92.25 190 LEU A O 1
ATOM 1546 N N . LEU A 1 191 ? 2.202 6.829 -11.458 1.00 91.38 191 LEU A N 1
ATOM 1547 C CA . LEU A 1 191 ? 0.922 6.427 -10.873 1.00 91.38 191 LEU A CA 1
ATOM 1548 C C . LEU A 1 191 ? 1.110 5.769 -9.502 1.00 91.38 191 LEU A C 1
ATOM 1550 O O . LEU A 1 191 ? 0.388 6.077 -8.553 1.00 91.38 191 LEU A O 1
ATOM 1554 N N . ILE A 1 192 ? 2.103 4.886 -9.380 1.00 93.62 192 ILE A N 1
ATOM 1555 C CA . ILE A 1 192 ? 2.329 4.091 -8.166 1.00 93.62 192 ILE A CA 1
ATOM 1556 C C . ILE A 1 192 ? 2.865 4.954 -7.026 1.00 93.62 192 ILE A C 1
ATOM 1558 O O . ILE A 1 192 ? 2.401 4.835 -5.890 1.00 93.62 192 ILE A O 1
ATOM 1562 N N . ALA A 1 193 ? 3.838 5.823 -7.303 1.00 93.44 193 ALA A N 1
ATOM 1563 C CA . ALA A 1 193 ? 4.527 6.550 -6.250 1.00 93.44 193 ALA A CA 1
ATOM 1564 C C . ALA A 1 193 ? 3.600 7.536 -5.511 1.00 93.44 193 ALA A C 1
ATOM 1566 O O . ALA A 1 193 ? 3.520 7.446 -4.287 1.00 93.44 193 ALA A O 1
ATOM 1567 N N . PRO A 1 194 ? 2.804 8.403 -6.172 1.00 92.25 194 PRO A N 1
ATOM 1568 C CA . PRO A 1 194 ? 1.852 9.258 -5.460 1.00 92.25 194 PRO A CA 1
ATOM 1569 C C . PRO A 1 194 ? 0.826 8.454 -4.660 1.00 92.25 194 PRO A C 1
ATOM 1571 O O . PRO A 1 194 ? 0.494 8.830 -3.535 1.00 92.25 194 PRO A O 1
ATOM 1574 N N . LEU A 1 195 ? 0.359 7.323 -5.201 1.00 92.12 195 LEU A N 1
ATOM 1575 C CA . LEU A 1 195 ? -0.568 6.443 -4.496 1.00 92.12 195 LEU A CA 1
ATOM 1576 C C . LEU A 1 195 ? 0.058 5.894 -3.207 1.00 92.12 195 LEU A C 1
ATOM 1578 O O . LEU A 1 195 ? -0.575 5.955 -2.154 1.00 92.12 195 LEU A O 1
ATOM 1582 N N . GLN A 1 196 ? 1.312 5.433 -3.252 1.00 94.12 196 GLN A N 1
ATOM 1583 C CA . GLN A 1 196 ? 2.042 4.980 -2.065 1.00 94.12 196 GLN A CA 1
ATOM 1584 C C . GLN A 1 196 ? 2.131 6.081 -1.001 1.00 94.12 196 GLN A C 1
ATOM 1586 O O . GLN A 1 196 ? 1.965 5.805 0.186 1.00 94.12 196 GLN A O 1
ATOM 1591 N N . TRP A 1 197 ? 2.353 7.332 -1.405 1.00 91.38 197 TRP A N 1
ATOM 1592 C CA . TRP A 1 197 ? 2.451 8.465 -0.482 1.00 91.38 197 TRP A CA 1
ATOM 1593 C C . TRP A 1 197 ? 1.102 8.832 0.138 1.00 91.38 197 TRP A C 1
ATOM 1595 O O . TRP A 1 197 ? 1.027 9.052 1.348 1.00 91.38 197 TRP A O 1
ATOM 1605 N N . ILE A 1 198 ? 0.024 8.838 -0.654 1.00 91.12 198 ILE A N 1
ATOM 1606 C CA . ILE A 1 198 ? -1.344 9.037 -0.151 1.00 91.12 198 ILE A CA 1
ATOM 1607 C C . ILE A 1 198 ? -1.681 7.951 0.874 1.00 91.12 198 ILE A C 1
ATOM 1609 O O . ILE A 1 198 ? -2.142 8.254 1.976 1.00 91.12 198 ILE A O 1
ATOM 1613 N N . LEU A 1 199 ? -1.402 6.689 0.545 1.00 92.62 199 LEU A N 1
ATOM 1614 C CA . LEU A 1 199 ? -1.625 5.570 1.455 1.00 92.62 199 LEU A CA 1
ATOM 1615 C C . LEU A 1 199 ? -0.760 5.702 2.714 1.00 92.62 199 LEU A C 1
ATOM 1617 O O . LEU A 1 199 ? -1.280 5.584 3.821 1.00 92.62 199 LEU A O 1
ATOM 1621 N N . GLY A 1 200 ? 0.525 6.030 2.578 1.00 92.44 200 GLY A N 1
ATOM 1622 C CA . GLY A 1 200 ? 1.433 6.252 3.706 1.00 92.44 200 GLY A CA 1
ATOM 1623 C C . GLY A 1 200 ? 0.962 7.364 4.646 1.00 92.44 200 GLY A C 1
ATOM 1624 O O . GLY A 1 200 ? 1.067 7.221 5.863 1.00 92.44 200 GLY A O 1
ATOM 1625 N N . TYR A 1 201 ? 0.370 8.432 4.106 1.00 90.19 201 TYR A N 1
ATOM 1626 C CA . TYR A 1 201 ? -0.195 9.523 4.898 1.00 90.19 201 TYR A CA 1
ATOM 1627 C C . TYR A 1 201 ? -1.416 9.088 5.720 1.00 90.19 201 TYR A C 1
ATOM 1629 O O . TYR A 1 201 ? -1.554 9.505 6.873 1.00 90.19 201 TYR A O 1
ATOM 1637 N N . VAL A 1 202 ? -2.287 8.258 5.136 1.00 90.25 202 VAL A N 1
ATOM 1638 C CA . VAL A 1 202 ? -3.533 7.767 5.755 1.00 90.25 202 VAL A CA 1
ATOM 1639 C C . VAL A 1 202 ? -3.285 6.592 6.711 1.00 90.25 202 VAL A C 1
ATOM 1641 O O . VAL A 1 202 ? -4.002 6.440 7.702 1.00 90.25 202 VAL A O 1
ATOM 1644 N N . TYR A 1 203 ? -2.242 5.793 6.467 1.00 92.69 203 TYR A N 1
ATOM 1645 C CA . TYR A 1 203 ? -1.910 4.574 7.212 1.00 92.69 203 TYR A CA 1
ATOM 1646 C C . TYR A 1 203 ? -1.964 4.698 8.748 1.00 92.69 203 TYR A C 1
ATOM 1648 O O . TYR A 1 203 ? -2.510 3.794 9.388 1.00 92.69 203 TYR A O 1
ATOM 1656 N N . PRO A 1 204 ? -1.478 5.786 9.387 1.00 91.00 204 PRO A N 1
ATOM 1657 C CA . PRO A 1 204 ? -1.502 5.879 10.840 1.00 91.00 204 PRO A CA 1
ATOM 1658 C C . PRO A 1 204 ? -2.901 5.741 11.449 1.00 91.00 204 PRO A C 1
ATOM 1660 O O . PRO A 1 204 ? -3.025 5.205 12.547 1.00 91.00 204 PRO A O 1
ATOM 1663 N N . GLU A 1 205 ? -3.964 6.166 10.759 1.00 86.62 205 GLU A N 1
ATOM 1664 C CA . GLU A 1 205 ? -5.333 5.970 11.256 1.00 86.62 205 GLU A CA 1
ATOM 1665 C C . GLU A 1 205 ? -5.677 4.486 11.410 1.00 86.62 205 GLU A C 1
ATOM 1667 O O . GLU A 1 205 ? -6.193 4.082 12.454 1.00 86.62 205 GLU A O 1
ATOM 1672 N N . TYR A 1 206 ? -5.332 3.668 10.414 1.00 88.81 206 TYR A N 1
ATOM 1673 C CA . TYR A 1 206 ? -5.554 2.221 10.432 1.00 88.81 206 TYR A CA 1
ATOM 1674 C C . TYR A 1 206 ? -4.730 1.545 11.529 1.00 88.81 206 TYR A C 1
ATOM 1676 O O . TYR A 1 206 ? -5.256 0.708 12.275 1.00 88.81 206 TYR A O 1
ATOM 1684 N N . TYR A 1 207 ? -3.470 1.960 11.679 1.00 90.62 207 TYR A N 1
ATOM 1685 C CA . TYR A 1 207 ? -2.573 1.430 12.702 1.00 90.62 207 TYR A CA 1
ATOM 1686 C C . TYR A 1 207 ? -3.099 1.710 14.111 1.00 90.62 207 TYR A C 1
ATOM 1688 O O . TYR A 1 207 ? -3.279 0.792 14.916 1.00 90.62 207 TYR A O 1
ATOM 1696 N N . PHE A 1 208 ? -3.400 2.977 14.416 1.00 86.88 208 PHE A N 1
ATOM 1697 C CA . PHE A 1 208 ? -3.873 3.358 15.746 1.00 86.88 208 PHE A CA 1
ATOM 1698 C C . PHE A 1 208 ? -5.241 2.781 16.059 1.00 86.88 208 PHE A C 1
ATOM 1700 O O . PHE A 1 208 ? -5.503 2.424 17.205 1.00 86.88 208 PHE A O 1
ATOM 1707 N N . PHE A 1 209 ? -6.104 2.642 15.060 1.00 83.38 209 PHE A N 1
ATOM 1708 C CA . PHE A 1 209 ? -7.395 2.012 15.257 1.00 83.38 209 PHE A CA 1
ATOM 1709 C C . PHE A 1 209 ? -7.271 0.535 15.653 1.00 83.38 209 PHE A C 1
ATOM 1711 O O . PHE A 1 209 ? -7.913 0.105 16.617 1.00 83.38 209 PHE A O 1
ATOM 1718 N N . ALA A 1 210 ? -6.415 -0.234 14.972 1.00 86.12 210 ALA A N 1
ATOM 1719 C CA . ALA A 1 210 ? -6.152 -1.620 15.356 1.00 86.12 210 ALA A CA 1
ATOM 1720 C C . ALA A 1 210 ? -5.507 -1.716 16.740 1.00 86.12 210 ALA A C 1
ATOM 1722 O O . ALA A 1 210 ? -5.955 -2.515 17.565 1.00 86.12 210 ALA A O 1
ATOM 1723 N N . TYR A 1 211 ? -4.534 -0.850 17.030 1.00 86.62 211 TYR A N 1
ATOM 1724 C CA . TYR A 1 211 ? -3.921 -0.759 18.353 1.00 86.62 211 TYR A CA 1
ATOM 1725 C C . TYR A 1 211 ? -4.963 -0.485 19.451 1.00 86.62 211 TYR A C 1
ATOM 1727 O O . TYR A 1 211 ? -5.007 -1.185 20.461 1.00 86.62 211 TYR A O 1
ATOM 1735 N N . CYS A 1 212 ? -5.868 0.476 19.239 1.00 83.69 212 CYS A N 1
ATOM 1736 C CA . CYS A 1 212 ? -6.935 0.794 20.189 1.00 83.69 212 CYS A CA 1
ATOM 1737 C C . CYS A 1 212 ? -7.902 -0.380 20.402 1.00 83.69 212 CYS A C 1
ATOM 1739 O O . CYS A 1 212 ? -8.262 -0.642 21.548 1.00 83.69 212 CYS A O 1
ATOM 1741 N N . LYS A 1 213 ? -8.290 -1.108 19.344 1.00 83.69 213 LYS A N 1
ATOM 1742 C CA . LYS A 1 213 ? -9.135 -2.317 19.445 1.00 83.69 213 LYS A CA 1
ATOM 1743 C C . LYS A 1 213 ? -8.470 -3.463 20.201 1.00 83.69 213 LYS A C 1
ATOM 1745 O O . LYS A 1 213 ? -9.159 -4.267 20.837 1.00 83.69 213 LYS A O 1
ATOM 1750 N N . TRP A 1 214 ? -7.149 -3.562 20.103 1.00 80.50 214 TRP A N 1
ATOM 1751 C CA . TRP A 1 214 ? -6.381 -4.574 20.815 1.00 80.50 214 TRP A CA 1
ATOM 1752 C C . TRP A 1 214 ? -6.259 -4.239 22.303 1.00 80.50 214 TRP A C 1
ATOM 1754 O O . TRP A 1 214 ? -6.551 -5.083 23.145 1.00 80.50 214 TRP A O 1
ATOM 1764 N N . MET A 1 215 ? -5.903 -2.990 22.619 1.00 83.44 215 MET A N 1
ATOM 1765 C CA . MET A 1 215 ? -5.641 -2.549 23.993 1.00 83.44 215 MET A CA 1
ATOM 1766 C C . MET A 1 215 ? -6.911 -2.269 24.807 1.00 83.44 215 MET A C 1
ATOM 1768 O O . MET A 1 215 ? -6.893 -2.428 26.022 1.00 83.44 215 MET A O 1
ATOM 1772 N N . ASN A 1 216 ? -8.011 -1.842 24.174 1.00 80.25 216 ASN A N 1
ATOM 1773 C CA . ASN A 1 216 ? -9.206 -1.375 24.881 1.00 80.25 216 ASN A CA 1
ATOM 1774 C C . ASN A 1 216 ? -10.479 -2.099 24.406 1.00 80.25 216 ASN A C 1
ATOM 1776 O O . ASN A 1 216 ? -10.911 -1.896 23.267 1.00 80.25 216 ASN A O 1
ATOM 1780 N N . PRO A 1 217 ? -11.164 -2.862 25.280 1.00 78.06 217 PRO A N 1
ATOM 1781 C CA . PRO A 1 217 ? -12.439 -3.504 24.949 1.00 78.06 217 PRO A CA 1
ATOM 1782 C C . PRO A 1 217 ? -13.541 -2.523 24.523 1.00 78.06 217 PRO A C 1
ATOM 1784 O O . PRO A 1 217 ? -14.392 -2.868 23.715 1.00 78.06 217 PRO A O 1
ATOM 1787 N N . SER A 1 218 ? -13.494 -1.269 24.986 1.00 73.62 218 SER A N 1
ATOM 1788 C CA . SER A 1 218 ? -14.465 -0.212 24.648 1.00 73.62 218 SER A CA 1
ATOM 1789 C C . SER A 1 218 ? -14.441 0.251 23.179 1.00 73.62 218 SER A C 1
ATOM 1791 O O . SER A 1 218 ? -15.275 1.074 22.776 1.00 73.62 218 SER A O 1
ATOM 1793 N N . PHE A 1 219 ? -13.479 -0.244 22.392 1.00 72.12 219 PHE A N 1
ATOM 1794 C CA . PHE A 1 219 ? -13.368 -0.065 20.940 1.00 72.12 219 PHE A CA 1
ATOM 1795 C C . PHE A 1 219 ? -13.908 -1.262 20.137 1.00 72.12 219 PHE A C 1
ATOM 1797 O O . PHE A 1 219 ? -13.925 -1.212 18.904 1.00 72.12 219 PHE A O 1
ATOM 1804 N N . ILE A 1 220 ? -14.347 -2.329 20.813 1.00 78.06 220 ILE A N 1
ATOM 1805 C CA . ILE A 1 220 ? -15.035 -3.461 20.191 1.00 78.06 220 ILE A CA 1
ATOM 1806 C C . ILE A 1 220 ? -16.483 -3.051 19.924 1.00 78.06 220 ILE A C 1
ATOM 1808 O O . ILE A 1 220 ? -17.155 -2.491 20.788 1.00 78.06 220 ILE A O 1
ATOM 1812 N N . TYR A 1 221 ? -16.952 -3.309 18.707 1.00 74.06 221 TYR A N 1
ATOM 1813 C CA . TYR A 1 221 ? -18.311 -2.981 18.298 1.00 74.06 221 TYR A CA 1
ATOM 1814 C C . TYR A 1 221 ? -19.261 -4.095 18.707 1.00 74.06 221 TYR A C 1
ATOM 1816 O O . TYR A 1 221 ? -19.076 -5.245 18.306 1.00 74.06 221 TYR A O 1
ATOM 1824 N N . GLU A 1 222 ? -20.321 -3.753 19.427 1.00 74.25 222 GLU A N 1
ATOM 1825 C CA . GLU A 1 222 ? -21.461 -4.650 19.544 1.00 74.25 222 GLU A CA 1
ATOM 1826 C C . GLU A 1 222 ? -22.261 -4.621 18.244 1.00 74.25 222 GLU A C 1
ATOM 1828 O O . GLU A 1 222 ? -22.451 -3.574 17.619 1.00 74.25 222 GLU A O 1
ATOM 1833 N N . ARG A 1 223 ? -22.717 -5.793 17.804 1.00 70.12 223 ARG A N 1
ATOM 1834 C CA . ARG A 1 223 ? -23.556 -5.884 16.614 1.00 70.12 223 ARG A CA 1
ATOM 1835 C C . ARG A 1 223 ? -24.885 -5.167 16.889 1.00 70.12 223 ARG A C 1
ATOM 1837 O O . ARG A 1 223 ? -25.522 -5.485 17.896 1.00 70.12 223 ARG A O 1
ATOM 1844 N N . PRO A 1 224 ? -25.368 -4.279 15.998 1.00 70.25 224 PRO A N 1
ATOM 1845 C CA . PRO A 1 224 ? -26.715 -3.744 16.133 1.00 70.25 224 PRO A CA 1
ATOM 1846 C C . PRO A 1 224 ? -27.710 -4.909 16.096 1.00 70.25 224 PRO A C 1
ATOM 1848 O O . PRO A 1 224 ? -27.731 -5.693 15.142 1.00 70.25 224 PRO A O 1
ATOM 1851 N N . LYS A 1 225 ? -28.505 -5.066 17.163 1.00 68.94 225 LYS A N 1
ATOM 1852 C CA . LYS A 1 225 ? -29.568 -6.076 17.207 1.00 68.94 225 LYS A CA 1
ATOM 1853 C C . LYS A 1 225 ? -30.513 -5.784 16.046 1.00 68.94 225 LYS A C 1
ATOM 1855 O O . LYS A 1 225 ? -31.083 -4.697 15.979 1.00 68.94 225 LYS A O 1
ATOM 1860 N N . VAL A 1 226 ? -30.662 -6.738 15.127 1.00 60.47 226 VAL A N 1
ATOM 1861 C CA . VAL A 1 226 ? -31.659 -6.643 14.058 1.00 60.47 226 VAL A CA 1
ATOM 1862 C C . VAL A 1 226 ? -33.010 -6.537 14.759 1.00 60.47 226 VAL A C 1
ATOM 1864 O O . VAL A 1 226 ? -33.457 -7.507 15.372 1.00 60.47 226 VAL A O 1
ATOM 1867 N N . LYS A 1 227 ? -33.637 -5.354 14.741 1.00 49.53 227 LYS A N 1
ATOM 1868 C CA . LYS A 1 227 ? -35.038 -5.232 15.146 1.00 49.53 227 LYS A CA 1
ATOM 1869 C C . LYS A 1 227 ? -35.809 -6.142 14.198 1.00 49.53 227 LYS A C 1
ATOM 1871 O O . LYS A 1 227 ? -35.918 -5.828 13.014 1.00 49.53 227 LYS A O 1
ATOM 1876 N N . LYS A 1 228 ? -36.289 -7.285 14.697 1.00 44.66 228 LYS A N 1
ATOM 1877 C CA . LYS A 1 228 ? -37.320 -8.050 13.998 1.00 44.66 228 LYS A CA 1
ATOM 1878 C C . LYS A 1 228 ? -38.459 -7.061 13.760 1.00 44.66 228 LYS A C 1
ATOM 1880 O O . LYS A 1 228 ? -39.015 -6.546 14.728 1.00 44.66 228 LYS A O 1
ATOM 1885 N N . LYS A 1 229 ? -38.722 -6.716 12.497 1.00 47.75 229 LYS A N 1
ATOM 1886 C CA . LYS A 1 229 ? -40.005 -6.117 12.135 1.00 47.75 229 LYS A CA 1
ATOM 1887 C C . LYS A 1 229 ? -41.045 -7.164 12.534 1.00 47.75 229 LYS A C 1
ATOM 1889 O O . LYS A 1 229 ? -40.974 -8.282 12.025 1.00 47.75 229 LYS A O 1
ATOM 1894 N N . GLY A 1 230 ? -41.834 -6.838 13.557 1.00 43.78 230 GLY A N 1
ATOM 1895 C CA . GLY A 1 230 ? -43.042 -7.582 13.898 1.00 43.78 230 GLY A CA 1
ATOM 1896 C C . GLY A 1 230 ? -44.076 -7.412 12.802 1.00 43.78 230 GLY A C 1
ATOM 1897 O O . GLY A 1 230 ? -44.016 -6.359 12.122 1.00 43.78 230 GLY A O 1
#

pLDDT: mean 86.29, std 11.18, range [43.78, 97.81]

Organism: NCBI:txid2292705